Protein AF-A0A1L7WT07-F1 (afdb_monomer)

Nearest PDB structures (foldseek):
  4lij-assembly1_C  TM=7.548E-01  e=7.789E-03  Homo sapiens
  2opv-assembly1_A  TM=7.547E-01  e=1.908E-02  Homo sapiens
  2jzx-assembly1_A  TM=4.950E-01  e=4.672E-02  Homo sapiens
  1j4w-assembly1_A  TM=7.661E-01  e=6.864E-01  Homo sapiens
  2n8l-assembly1_A  TM=7.095E-01  e=3.442E+00  Gallus gallus

Solvent-accessible surface area (backbone atoms only — not comparable to full-atom values): 19035 Å² total; per-residue (Å²): 131,84,80,76,75,80,80,90,72,82,77,57,75,89,73,48,58,66,70,59,52,54,51,53,50,54,55,61,67,60,58,65,47,67,35,24,43,38,62,41,78,94,67,74,30,42,36,60,29,74,70,49,43,61,65,60,69,47,68,73,72,44,72,66,46,27,57,57,43,58,75,63,37,42,82,43,69,67,58,41,77,72,48,54,73,77,41,81,87,54,82,75,77,53,29,69,43,33,69,88,42,37,28,42,27,36,28,74,80,32,50,50,64,49,54,40,54,54,36,65,70,61,57,79,45,28,31,40,32,39,40,45,62,96,39,60,40,60,58,47,50,36,35,47,48,14,29,73,56,87,84,52,63,73,83,68,51,32,90,17,44,49,73,45,48,36,38,35,42,33,38,71,48,74,82,44,89,67,72,84,55,69,79,60,93,57,55,39,78,34,75,43,48,54,61,32,41,34,67,67,45,34,52,37,45,52,44,36,53,53,43,51,51,42,73,67,44,91,73,35,79,95,49,70,70,48,67,67,38,79,92,74,51,69,50,50,78,41,60,19,15,70,31,75,52,68,64,85,88,49,69,45,38,77,47,60,38,56,38,55,38,71,61,44,57,60,49,57,69,74,34,49,68,57,51,53,51,46,27,69,74,58,66,26,49,76,43,66,56,85,79,87,54,93,68,46,61,34,39,51,41,27,34,44,18,43,61,73,49,54,54,66,71,48,66,67,90,77,57,70,79,57,62,62,62,70,54,64,76,74,113

Radius of gyration: 23.2 Å; Cα contacts (8 Å, |Δi|>4): 538; chains: 1; bounding box: 59×61×55 Å

Mean predicted aligned error: 7.91 Å

Structure (mmCIF, N/CA/C/O backbone):
data_AF-A0A1L7WT07-F1
#
_entry.id   AF-A0A1L7WT07-F1
#
loop_
_atom_site.group_PDB
_atom_site.id
_atom_site.type_symbol
_atom_site.label_atom_id
_atom_site.label_alt_id
_atom_site.label_comp_id
_atom_site.label_asym_id
_atom_site.label_entity_id
_atom_site.label_seq_id
_atom_site.pdbx_PDB_ins_code
_atom_site.Cartn_x
_atom_site.Cartn_y
_atom_site.Cartn_z
_atom_site.occupancy
_atom_site.B_iso_or_equiv
_atom_site.auth_seq_id
_atom_site.auth_comp_id
_atom_site.auth_asym_id
_atom_site.auth_atom_id
_atom_site.pdbx_PDB_model_num
ATOM 1 N N . MET A 1 1 ? -27.453 -27.627 14.637 1.00 44.03 1 MET A N 1
ATOM 2 C CA . MET A 1 1 ? -26.055 -27.479 14.178 1.00 44.03 1 MET A CA 1
ATOM 3 C C . MET A 1 1 ? -25.348 -28.769 14.543 1.00 44.03 1 MET A C 1
ATOM 5 O O . MET A 1 1 ? -25.416 -29.133 15.706 1.00 44.03 1 MET A O 1
ATOM 9 N N . ALA A 1 2 ? -24.806 -29.513 13.577 1.00 50.16 2 ALA A N 1
ATOM 10 C CA . ALA A 1 2 ? -24.091 -30.750 13.885 1.00 50.16 2 ALA A CA 1
ATOM 11 C C . ALA A 1 2 ? -22.774 -30.393 14.588 1.00 50.16 2 ALA A C 1
ATOM 13 O O . ALA A 1 2 ? -21.981 -29.633 14.034 1.00 50.16 2 ALA A O 1
ATOM 14 N N . GLU A 1 3 ? -22.568 -30.896 15.804 1.00 57.09 3 GLU A N 1
ATOM 15 C CA . GLU A 1 3 ? -21.283 -30.796 16.497 1.00 57.09 3 GLU A CA 1
ATOM 16 C C . GLU A 1 3 ? -20.208 -31.467 15.638 1.00 57.09 3 GLU A C 1
ATOM 18 O O . GLU A 1 3 ? -20.272 -32.667 15.355 1.00 57.09 3 GLU A O 1
ATOM 23 N N . SER A 1 4 ? -19.224 -30.692 15.174 1.00 73.69 4 SER A N 1
ATOM 24 C CA . SER A 1 4 ? -18.090 -31.260 14.455 1.00 73.69 4 SER A CA 1
ATOM 25 C C . SER A 1 4 ? -17.258 -32.072 15.441 1.00 73.69 4 SER A C 1
ATOM 27 O O . SER A 1 4 ? -16.678 -31.504 16.370 1.00 73.69 4 SER A O 1
ATOM 29 N N . LYS A 1 5 ? -17.181 -33.391 15.245 1.00 81.69 5 LYS A N 1
ATOM 30 C CA . LYS A 1 5 ? -16.252 -34.226 16.012 1.00 81.69 5 LYS A CA 1
ATOM 31 C C . LYS A 1 5 ? -14.826 -33.683 15.835 1.00 81.69 5 LYS A C 1
ATOM 33 O O . LYS A 1 5 ? -14.447 -33.376 14.701 1.00 81.69 5 LYS A O 1
ATOM 38 N N . PRO A 1 6 ? -14.042 -33.558 16.918 1.00 79.25 6 PRO A N 1
ATOM 39 C CA . PRO A 1 6 ? -12.665 -33.100 16.822 1.00 79.25 6 PRO A CA 1
ATOM 40 C C . PRO A 1 6 ? -11.861 -34.037 15.911 1.00 79.25 6 PRO A C 1
ATOM 42 O O . PRO A 1 6 ? -11.978 -35.260 15.996 1.00 79.25 6 PRO A O 1
ATOM 45 N N . LEU A 1 7 ? -11.067 -33.450 15.013 1.00 78.25 7 LEU A N 1
ATOM 46 C CA . LEU A 1 7 ? -10.169 -34.180 14.118 1.00 78.25 7 LEU A CA 1
ATOM 47 C C . LEU A 1 7 ? -9.160 -34.981 14.951 1.00 78.25 7 LEU A C 1
ATOM 49 O O . LEU A 1 7 ? -8.394 -34.405 15.717 1.00 78.25 7 LEU A O 1
ATOM 53 N N . THR A 1 8 ? -9.139 -36.303 14.786 1.00 81.12 8 THR A N 1
ATOM 54 C CA . THR A 1 8 ? -8.228 -37.192 15.528 1.00 81.12 8 THR A CA 1
ATOM 55 C C . THR A 1 8 ? -6.855 -37.337 14.871 1.00 81.12 8 THR A C 1
ATOM 57 O O . THR A 1 8 ? -5.921 -37.801 15.518 1.00 81.12 8 THR A O 1
ATOM 60 N N . TYR A 1 9 ? -6.709 -36.940 13.600 1.00 71.81 9 TYR A N 1
ATOM 61 C CA . TYR A 1 9 ? -5.455 -37.032 12.850 1.00 71.81 9 TYR A CA 1
ATOM 62 C C . TYR A 1 9 ? -5.262 -35.804 11.954 1.00 71.81 9 TYR A C 1
ATOM 64 O O . TYR A 1 9 ? -6.183 -35.382 11.254 1.00 71.81 9 TYR A O 1
ATOM 72 N N . PHE A 1 10 ? -4.048 -35.251 11.944 1.00 70.94 10 PHE A N 1
ATOM 73 C CA . PHE A 1 10 ? -3.624 -34.232 10.987 1.00 70.94 10 PHE A CA 1
ATOM 74 C C . PHE A 1 10 ? -2.839 -34.918 9.868 1.00 70.94 10 PHE A C 1
ATOM 76 O O . PHE A 1 10 ? -1.813 -35.550 10.129 1.00 70.94 10 PHE A O 1
ATOM 83 N N . HIS A 1 11 ? -3.308 -34.828 8.623 1.00 69.62 11 HIS A N 1
ATOM 84 C CA . HIS A 1 11 ? -2.522 -35.312 7.491 1.00 69.62 11 HIS A CA 1
ATOM 85 C C . HIS A 1 11 ? -1.356 -34.344 7.254 1.00 69.62 11 HIS A C 1
ATOM 87 O O . HIS A 1 11 ? -1.605 -33.162 7.007 1.00 69.62 11 HIS A O 1
ATOM 93 N N . PRO A 1 12 ? -0.091 -34.807 7.296 1.00 81.25 12 PRO A N 1
ATOM 94 C CA . PRO A 1 12 ? 1.039 -33.984 6.889 1.00 81.25 12 PRO A CA 1
ATOM 95 C C . PRO A 1 12 ? 0.786 -33.418 5.494 1.00 81.25 12 PRO A C 1
ATOM 97 O O . PRO A 1 12 ? 0.304 -34.148 4.627 1.00 81.25 12 PRO A O 1
ATOM 100 N N . PHE A 1 13 ? 1.145 -32.154 5.265 1.00 84.56 13 PHE A N 1
ATOM 101 C CA . PHE A 1 13 ? 0.899 -31.466 3.995 1.00 84.56 13 PHE A CA 1
ATOM 102 C C . PHE A 1 13 ? 1.263 -32.308 2.746 1.00 84.56 13 PHE A C 1
ATOM 104 O O . PHE A 1 13 ? 0.442 -32.363 1.835 1.00 84.56 13 PHE A O 1
ATOM 111 N N . PRO A 1 14 ? 2.393 -33.053 2.692 1.00 86.69 14 PRO A N 1
ATOM 112 C CA . PRO A 1 14 ? 2.731 -33.893 1.534 1.00 86.69 14 PRO A CA 1
ATOM 113 C C . PRO A 1 14 ? 1.766 -35.054 1.248 1.00 86.69 14 PRO A C 1
ATOM 115 O O . PRO A 1 14 ? 1.784 -35.596 0.150 1.00 86.69 14 PRO A O 1
ATOM 118 N N . ARG A 1 15 ? 0.944 -35.464 2.223 1.00 89.25 15 ARG A N 1
ATOM 119 C CA . ARG A 1 15 ? -0.055 -36.536 2.069 1.00 89.25 15 ARG A CA 1
ATOM 120 C C . ARG A 1 15 ? -1.412 -36.025 1.586 1.00 89.25 15 ARG A C 1
ATOM 122 O O . ARG A 1 15 ? -2.317 -36.831 1.387 1.00 89.25 15 ARG A O 1
ATOM 129 N N . LEU A 1 16 ? -1.577 -34.711 1.425 1.00 91.56 16 LEU A N 1
ATOM 130 C CA . LEU A 1 16 ? -2.782 -34.154 0.823 1.00 91.56 16 LEU A CA 1
ATOM 131 C C . LEU A 1 16 ? -2.837 -34.508 -0.675 1.00 91.56 16 LEU A C 1
ATOM 133 O O . LEU A 1 16 ? -1.791 -34.497 -1.339 1.00 91.56 16 LEU A O 1
ATOM 137 N N . PRO A 1 17 ? -4.040 -34.762 -1.228 1.00 94.38 17 PRO A N 1
ATOM 138 C CA . PRO A 1 17 ? -4.242 -34.857 -2.669 1.00 94.38 17 PRO A CA 1
ATOM 139 C C . PRO A 1 17 ? -3.596 -33.680 -3.403 1.00 94.38 17 PRO A C 1
ATOM 141 O O . PRO A 1 17 ? -3.633 -32.541 -2.922 1.00 94.38 17 PRO A O 1
ATOM 144 N N . ILE A 1 18 ? -2.992 -33.962 -4.557 1.00 94.56 18 ILE A N 1
ATOM 145 C CA . ILE A 1 18 ? -2.257 -32.975 -5.356 1.00 94.56 18 ILE A CA 1
ATOM 146 C C . ILE A 1 18 ? -3.115 -31.739 -5.649 1.00 94.56 18 ILE A C 1
ATOM 148 O O . ILE A 1 18 ? -2.651 -30.611 -5.518 1.00 94.56 18 ILE A O 1
ATOM 152 N N . GLU A 1 19 ? -4.403 -31.930 -5.919 1.00 96.25 19 GLU A N 1
ATOM 153 C CA . GLU A 1 19 ? -5.354 -30.868 -6.225 1.00 96.25 19 GLU A CA 1
ATOM 154 C C . GLU A 1 19 ? -5.518 -29.888 -5.058 1.00 96.25 19 GLU A C 1
ATOM 156 O O . GLU A 1 19 ? -5.667 -28.684 -5.272 1.00 96.25 19 GLU A O 1
ATOM 161 N N . LEU A 1 20 ? -5.488 -30.381 -3.814 1.00 95.19 20 LEU A N 1
ATOM 162 C CA . LEU A 1 20 ? -5.558 -29.525 -2.629 1.00 95.19 20 LEU A CA 1
ATOM 163 C C . LEU A 1 20 ? -4.253 -28.757 -2.430 1.00 95.19 20 LEU A C 1
ATOM 165 O O . LEU A 1 20 ? -4.299 -27.567 -2.126 1.00 95.19 20 LEU A O 1
ATOM 169 N N . ARG A 1 21 ? -3.103 -29.400 -2.655 1.00 95.50 21 ARG A N 1
ATOM 170 C CA . ARG A 1 21 ? -1.787 -28.753 -2.532 1.00 95.50 21 ARG A CA 1
ATOM 171 C C . ARG A 1 21 ? -1.638 -27.619 -3.544 1.00 95.50 21 ARG A C 1
ATOM 173 O O . ARG A 1 21 ? -1.341 -26.498 -3.140 1.00 95.50 21 ARG A O 1
ATOM 180 N N . LEU A 1 22 ? -1.988 -27.864 -4.809 1.00 96.19 22 LEU A N 1
ATOM 181 C CA . LEU A 1 22 ? -2.011 -26.843 -5.862 1.00 96.19 22 LEU A CA 1
ATOM 182 C C . LEU A 1 22 ? -2.957 -25.682 -5.524 1.00 96.19 22 LEU A C 1
ATOM 184 O O . LEU A 1 22 ? -2.592 -24.518 -5.677 1.00 96.19 22 LEU A O 1
ATOM 188 N N . LYS A 1 23 ? -4.157 -25.966 -4.998 1.00 96.31 23 LYS A N 1
ATOM 189 C CA . LYS A 1 23 ? -5.080 -24.913 -4.535 1.00 96.31 23 LYS A CA 1
ATOM 190 C C . LYS A 1 23 ? -4.478 -24.070 -3.412 1.00 96.31 23 LYS A C 1
ATOM 192 O O . LYS A 1 23 ? -4.598 -22.849 -3.452 1.00 96.31 23 LYS A O 1
ATOM 197 N N . MET A 1 24 ? -3.830 -24.697 -2.431 1.00 94.94 24 MET A N 1
ATOM 198 C CA . MET A 1 24 ? -3.172 -23.986 -1.330 1.00 94.94 24 MET A CA 1
ATOM 199 C C . MET A 1 24 ? -2.026 -23.107 -1.839 1.00 94.94 24 MET A C 1
ATOM 201 O O . MET A 1 24 ? -1.927 -21.953 -1.428 1.00 94.94 24 MET A O 1
ATOM 205 N N . TYR A 1 25 ? -1.212 -23.605 -2.776 1.00 96.31 25 TYR A N 1
ATOM 206 C CA . TYR A 1 25 ? -0.159 -22.807 -3.404 1.00 96.31 25 TYR A CA 1
ATOM 207 C C . TYR A 1 25 ? -0.730 -21.615 -4.160 1.00 96.31 25 TYR A C 1
ATOM 209 O O . TYR A 1 25 ? -0.293 -20.494 -3.923 1.00 96.31 25 TYR A O 1
ATOM 217 N N . HIS A 1 26 ? -1.746 -21.820 -5.001 1.00 96.06 26 HIS A N 1
ATOM 218 C CA . HIS A 1 26 ? -2.386 -20.725 -5.723 1.00 96.06 26 HIS A CA 1
ATOM 219 C C . HIS A 1 26 ? -2.969 -19.672 -4.784 1.00 96.06 26 HIS A C 1
ATOM 221 O O . HIS A 1 26 ? -2.771 -18.490 -5.037 1.00 96.06 26 HIS A O 1
ATOM 227 N N . ILE A 1 27 ? -3.630 -20.068 -3.690 1.00 94.88 27 ILE A N 1
ATOM 228 C CA . ILE A 1 27 ? -4.130 -19.118 -2.684 1.00 94.88 27 ILE A CA 1
ATOM 229 C C . ILE A 1 27 ? -2.969 -18.314 -2.086 1.00 94.88 27 ILE A C 1
ATOM 231 O O . ILE A 1 27 ? -3.053 -17.090 -2.036 1.00 94.88 27 ILE A O 1
ATOM 235 N N . ALA A 1 28 ? -1.873 -18.971 -1.701 1.00 93.94 28 ALA A N 1
ATOM 236 C CA . ALA A 1 28 ? -0.699 -18.296 -1.149 1.00 93.94 28 ALA A CA 1
ATOM 237 C C . ALA A 1 28 ? -0.031 -17.337 -2.156 1.00 93.94 28 ALA A C 1
ATOM 239 O O . ALA A 1 28 ? 0.441 -16.274 -1.771 1.00 93.94 28 ALA A O 1
ATOM 240 N N . MET A 1 29 ? -0.033 -17.655 -3.457 1.00 95.81 29 MET A N 1
ATOM 241 C CA . MET A 1 29 ? 0.479 -16.753 -4.504 1.00 95.81 29 MET A CA 1
ATOM 242 C C . MET A 1 29 ? -0.384 -15.508 -4.718 1.00 95.81 29 MET A C 1
ATOM 244 O O . MET A 1 29 ? 0.083 -14.554 -5.340 1.00 95.81 29 MET A O 1
ATOM 248 N N . GLN A 1 30 ? -1.642 -15.522 -4.263 1.00 95.06 30 GLN A N 1
ATOM 249 C CA . GLN A 1 30 ? -2.531 -14.365 -4.352 1.00 95.06 30 GLN A CA 1
ATOM 250 C C . GLN A 1 30 ? -2.367 -13.394 -3.176 1.00 95.06 30 GLN A C 1
ATOM 252 O O . GLN A 1 30 ? -3.020 -12.350 -3.166 1.00 95.06 30 GLN A O 1
ATOM 257 N N . GLU A 1 31 ? -1.530 -13.712 -2.186 1.00 92.06 31 GLU A N 1
ATOM 258 C CA . GLU A 1 31 ? -1.301 -12.841 -1.037 1.00 92.06 31 GLU A CA 1
ATOM 259 C C . GLU A 1 31 ? -0.482 -11.604 -1.455 1.00 92.06 31 GLU A C 1
ATOM 261 O O . GLU A 1 31 ? 0.677 -11.737 -1.865 1.00 92.06 31 GLU A O 1
ATOM 266 N N . PRO A 1 32 ? -1.049 -10.383 -1.378 1.00 93.25 32 PRO A N 1
ATOM 267 C CA . PRO A 1 32 ? -0.321 -9.178 -1.740 1.00 93.25 32 PRO A CA 1
ATOM 268 C C . PRO A 1 32 ? 0.803 -8.913 -0.745 1.00 93.25 32 PRO A C 1
ATOM 270 O O . PRO A 1 32 ? 0.599 -8.946 0.467 1.00 93.25 32 PRO A O 1
ATOM 273 N N . ARG A 1 33 ? 1.972 -8.543 -1.260 1.00 93.50 33 ARG A N 1
ATOM 274 C CA . ARG A 1 33 ? 3.126 -8.140 -0.453 1.00 93.50 33 ARG A CA 1
ATOM 275 C C . ARG A 1 33 ? 3.617 -6.758 -0.847 1.00 93.50 33 ARG A C 1
ATOM 277 O O . ARG A 1 33 ? 3.581 -6.369 -2.016 1.00 93.50 33 ARG A O 1
ATOM 284 N N . LEU A 1 34 ? 4.072 -6.019 0.158 1.00 94.94 34 LEU A N 1
ATOM 285 C CA . LEU A 1 34 ? 4.647 -4.691 -0.003 1.00 94.94 34 LEU A CA 1
ATOM 286 C C . LEU A 1 34 ? 6.149 -4.820 -0.249 1.00 94.94 34 LEU A C 1
ATOM 288 O O . LEU A 1 34 ? 6.866 -5.421 0.549 1.00 94.94 34 LEU A O 1
ATOM 292 N N . ILE A 1 35 ? 6.620 -4.246 -1.350 1.00 95.56 35 ILE A N 1
ATOM 293 C CA . ILE A 1 35 ? 8.030 -4.236 -1.736 1.00 95.56 35 ILE A CA 1
ATOM 294 C C . ILE A 1 35 ? 8.535 -2.812 -1.559 1.00 95.56 35 ILE A C 1
ATOM 296 O O . ILE A 1 35 ? 8.286 -1.945 -2.396 1.00 95.56 35 ILE A O 1
ATOM 300 N N . GLY A 1 36 ? 9.208 -2.562 -0.439 1.00 95.00 36 GLY A N 1
ATOM 301 C CA . GLY A 1 36 ? 9.725 -1.241 -0.107 1.00 95.00 36 GLY A CA 1
ATOM 302 C C . GLY A 1 36 ? 10.845 -0.818 -1.052 1.00 95.00 36 GLY A C 1
ATOM 303 O O . GLY A 1 36 ? 11.781 -1.582 -1.289 1.00 95.00 36 GLY A O 1
ATOM 304 N N . ILE A 1 37 ? 10.774 0.415 -1.541 1.00 95.06 37 ILE A N 1
ATOM 305 C CA . ILE A 1 37 ? 11.881 1.113 -2.194 1.00 95.06 37 ILE A CA 1
ATOM 306 C C . ILE A 1 37 ? 12.466 2.106 -1.193 1.00 95.06 37 ILE A C 1
ATOM 308 O O . ILE A 1 37 ? 11.730 2.769 -0.465 1.00 95.06 37 ILE A O 1
ATOM 312 N N . GLU A 1 38 ? 13.789 2.222 -1.14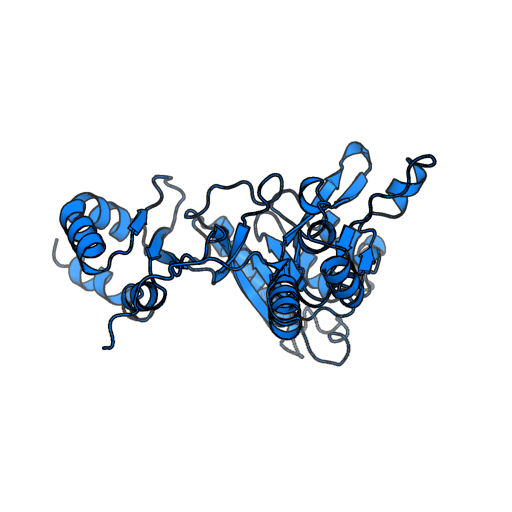9 1.00 92.56 38 GLU A N 1
ATOM 313 C CA . GLU A 1 38 ? 14.471 3.260 -0.380 1.00 92.56 38 GLU A CA 1
ATOM 314 C C . GLU A 1 38 ? 15.545 3.959 -1.209 1.00 92.56 38 GLU A C 1
ATOM 316 O O . GLU A 1 38 ? 16.137 3.370 -2.115 1.00 92.56 38 GLU A O 1
ATOM 321 N N . TRP A 1 39 ? 15.799 5.227 -0.884 1.00 92.50 39 TRP A N 1
ATOM 322 C CA . TRP A 1 39 ? 16.885 6.004 -1.471 1.00 92.50 39 TRP A CA 1
ATOM 323 C C . TRP A 1 39 ? 18.173 5.842 -0.665 1.00 92.50 39 TRP A C 1
ATOM 325 O O . TRP A 1 39 ? 18.208 6.114 0.538 1.00 92.50 39 TRP A O 1
ATOM 335 N N . ILE A 1 40 ? 19.256 5.470 -1.338 1.00 90.31 40 ILE A N 1
ATOM 336 C CA . ILE A 1 40 ? 20.592 5.356 -0.763 1.00 90.31 40 ILE A CA 1
ATOM 337 C C . ILE A 1 40 ? 21.369 6.627 -1.102 1.00 90.31 40 ILE A C 1
ATOM 339 O O . ILE A 1 40 ? 21.869 6.805 -2.211 1.00 90.31 40 ILE A O 1
ATOM 343 N N . ARG A 1 41 ? 21.498 7.528 -0.119 1.00 88.94 41 ARG A N 1
ATOM 344 C CA . ARG A 1 41 ? 22.139 8.845 -0.305 1.00 88.94 41 ARG A CA 1
ATOM 345 C C . ARG A 1 41 ? 23.575 8.751 -0.828 1.00 88.94 41 ARG A C 1
ATOM 347 O O . ARG A 1 41 ? 23.928 9.491 -1.736 1.00 88.94 41 ARG A O 1
ATOM 354 N N . ASN A 1 42 ? 24.371 7.820 -0.302 1.00 87.25 42 ASN A N 1
ATOM 355 C CA . ASN A 1 42 ? 25.787 7.664 -0.669 1.00 87.25 42 ASN A CA 1
ATOM 356 C C . ASN A 1 42 ? 25.978 7.213 -2.128 1.00 87.25 42 ASN A C 1
ATOM 358 O O . ASN A 1 42 ? 26.987 7.512 -2.771 1.00 87.25 42 ASN A O 1
ATOM 362 N N . GLU A 1 43 ? 24.999 6.481 -2.653 1.00 86.25 43 GLU A N 1
ATOM 363 C CA . GLU A 1 43 ? 25.001 5.962 -4.019 1.00 86.25 43 GLU A CA 1
ATOM 364 C C . GLU A 1 43 ? 24.213 6.852 -4.980 1.00 86.25 43 GLU A C 1
ATOM 366 O O . GLU A 1 43 ? 24.350 6.707 -6.192 1.00 86.25 43 GLU A O 1
ATOM 371 N N . ASN A 1 44 ? 23.439 7.802 -4.442 1.00 88.31 44 ASN A N 1
ATOM 372 C CA . ASN A 1 44 ? 22.510 8.633 -5.196 1.00 88.31 44 ASN A CA 1
ATOM 373 C C . ASN A 1 44 ? 21.582 7.770 -6.079 1.00 88.31 44 ASN A C 1
ATOM 375 O O . ASN A 1 44 ? 21.370 8.052 -7.260 1.00 88.31 44 ASN A O 1
ATOM 379 N N . SER A 1 45 ? 21.084 6.676 -5.499 1.00 91.88 45 SER A N 1
ATOM 380 C CA . SER A 1 45 ? 20.320 5.619 -6.163 1.00 91.88 45 SER A 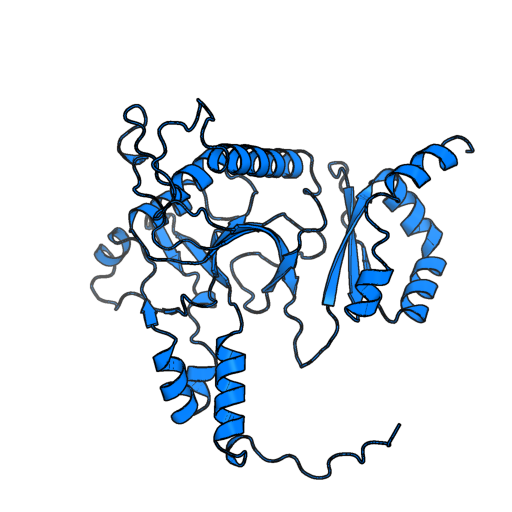CA 1
ATOM 381 C C . SER A 1 45 ? 19.138 5.167 -5.301 1.00 91.88 45 SER A C 1
ATOM 383 O O . SER A 1 45 ? 19.075 5.460 -4.108 1.00 91.88 45 SER A O 1
ATOM 385 N N . TYR A 1 46 ? 18.200 4.422 -5.891 1.00 93.38 46 TYR A N 1
ATOM 386 C CA . TYR A 1 46 ? 17.152 3.718 -5.149 1.00 93.38 46 TYR A CA 1
ATOM 387 C C . TYR A 1 46 ? 17.312 2.206 -5.289 1.00 93.38 46 TYR A C 1
ATOM 389 O O . TYR A 1 46 ? 17.757 1.713 -6.332 1.00 93.38 46 TYR A O 1
ATOM 397 N N . HIS A 1 47 ? 16.989 1.484 -4.221 1.00 92.88 47 HIS A N 1
ATOM 398 C CA . HIS A 1 47 ? 17.120 0.034 -4.115 1.00 92.88 47 HIS A CA 1
ATOM 399 C C . HIS A 1 47 ? 15.878 -0.542 -3.422 1.00 92.88 47 HIS A C 1
ATOM 401 O O . HIS A 1 47 ? 15.205 0.149 -2.655 1.00 92.88 47 HIS A O 1
ATOM 407 N N . VAL A 1 48 ? 15.605 -1.831 -3.636 1.00 93.94 48 VAL A N 1
ATOM 408 C CA . VAL A 1 48 ? 14.644 -2.570 -2.803 1.00 93.94 48 VAL A CA 1
ATOM 409 C C . VAL A 1 48 ? 15.182 -2.675 -1.380 1.00 93.94 48 VAL A C 1
ATOM 411 O O . VAL A 1 48 ? 16.336 -3.071 -1.199 1.00 93.94 48 VAL A O 1
ATOM 414 N N . VAL A 1 49 ? 14.361 -2.394 -0.373 1.00 91.94 49 VAL A N 1
ATOM 415 C CA . VAL A 1 49 ? 14.732 -2.556 1.040 1.00 91.94 49 VAL A CA 1
ATOM 416 C C . VAL A 1 49 ? 15.128 -4.018 1.307 1.00 91.94 49 VAL A C 1
ATOM 418 O O . VAL A 1 49 ? 14.409 -4.918 0.866 1.00 91.94 49 VAL A O 1
ATOM 421 N N . PRO A 1 50 ? 16.226 -4.308 2.037 1.00 91.12 50 PRO A N 1
ATOM 422 C CA . PRO A 1 50 ? 16.698 -5.678 2.265 1.00 91.12 50 PRO A CA 1
ATOM 423 C C . PRO A 1 50 ? 15.629 -6.665 2.756 1.00 91.12 50 PRO A C 1
ATOM 425 O O . PRO A 1 50 ? 15.557 -7.781 2.249 1.00 91.12 50 PRO A O 1
ATOM 428 N N . SER A 1 51 ? 14.744 -6.248 3.667 1.00 90.00 51 SER A N 1
ATOM 429 C CA . SER A 1 51 ? 13.651 -7.086 4.188 1.00 90.00 51 SER A CA 1
ATOM 430 C C . SER A 1 51 ? 12.649 -7.522 3.108 1.00 90.00 51 SER A C 1
ATOM 432 O O . SER A 1 51 ? 12.123 -8.635 3.166 1.00 90.00 51 SER A O 1
ATOM 434 N N . SER A 1 52 ? 12.448 -6.698 2.074 1.00 92.31 52 SER A N 1
ATOM 435 C CA . SER A 1 52 ? 11.583 -6.995 0.921 1.00 92.31 52 SER A CA 1
ATOM 436 C C . SER A 1 52 ? 12.230 -7.928 -0.112 1.00 92.31 52 SER A C 1
ATOM 438 O O . SER A 1 52 ? 11.552 -8.376 -1.033 1.00 92.31 52 SER A O 1
ATOM 440 N N . ARG A 1 53 ? 13.527 -8.248 0.019 1.00 92.00 53 ARG A N 1
ATOM 441 C CA . ARG A 1 53 ? 14.241 -9.143 -0.913 1.00 92.00 53 ARG A CA 1
ATOM 442 C C . ARG A 1 53 ? 14.061 -10.624 -0.592 1.00 92.00 53 ARG A C 1
ATOM 444 O O . ARG A 1 53 ? 14.455 -11.477 -1.383 1.00 92.00 53 ARG A O 1
ATOM 451 N N . THR A 1 54 ? 13.455 -10.934 0.552 1.00 91.81 54 THR A N 1
ATOM 452 C CA . THR A 1 54 ? 13.202 -12.310 0.979 1.00 91.81 54 THR A CA 1
ATOM 453 C C . THR A 1 54 ? 12.269 -13.008 -0.021 1.00 91.81 54 THR A C 1
ATOM 455 O O . THR A 1 54 ? 11.145 -12.523 -0.247 1.00 91.81 54 THR A O 1
ATOM 458 N N . PRO A 1 55 ? 12.693 -14.137 -0.624 1.00 93.81 55 PRO A N 1
ATOM 459 C CA . PRO A 1 55 ? 11.838 -14.910 -1.516 1.00 93.81 55 PRO A CA 1
ATOM 460 C C . PRO A 1 55 ? 10.510 -15.291 -0.840 1.00 93.81 55 PRO A C 1
ATOM 462 O O . PRO A 1 55 ? 10.486 -15.515 0.373 1.00 93.81 55 PRO A O 1
ATOM 465 N N . PRO A 1 56 ? 9.396 -15.370 -1.591 1.00 94.38 56 PRO A N 1
ATOM 466 C CA . PRO A 1 56 ? 8.147 -15.913 -1.067 1.00 94.38 56 PRO A CA 1
ATOM 467 C C . PRO A 1 56 ? 8.355 -17.297 -0.441 1.00 94.38 56 PRO A C 1
ATOM 469 O O . PRO A 1 56 ? 9.112 -18.112 -0.975 1.00 94.38 56 PRO A O 1
ATOM 472 N N . ALA A 1 57 ? 7.632 -17.597 0.643 1.00 92.62 57 ALA A N 1
ATOM 473 C CA . ALA A 1 57 ? 7.744 -18.873 1.360 1.00 92.62 57 ALA A CA 1
ATOM 474 C C . ALA A 1 57 ? 7.569 -20.098 0.440 1.00 92.62 57 ALA A C 1
ATOM 476 O O . ALA A 1 57 ? 8.227 -21.118 0.636 1.00 92.62 57 ALA A O 1
ATOM 477 N N . LEU A 1 58 ? 6.762 -19.967 -0.621 1.00 95.19 58 LEU A N 1
ATOM 478 C CA . LEU A 1 58 ? 6.532 -21.000 -1.637 1.00 95.19 58 LEU A CA 1
ATOM 479 C C . LEU A 1 58 ? 7.816 -21.518 -2.309 1.00 95.19 58 LEU A C 1
ATOM 481 O O . LEU A 1 58 ? 7.866 -22.687 -2.687 1.00 95.19 58 LEU A O 1
ATOM 485 N N . PHE A 1 59 ? 8.874 -20.708 -2.415 1.00 96.31 59 PHE A N 1
ATOM 486 C CA . PHE A 1 59 ? 10.162 -21.152 -2.966 1.00 96.31 59 PHE A CA 1
ATOM 487 C C . PHE A 1 59 ? 10.938 -22.091 -2.029 1.00 96.31 59 PHE A C 1
ATOM 489 O O . PHE A 1 59 ? 11.868 -22.777 -2.473 1.00 96.31 59 PHE A O 1
ATOM 496 N N . HIS A 1 60 ? 10.555 -22.135 -0.751 1.00 94.81 60 HIS A N 1
ATOM 497 C CA . HIS A 1 60 ? 11.226 -22.880 0.311 1.00 94.81 60 HIS A CA 1
ATOM 498 C C . HIS A 1 60 ? 10.436 -24.101 0.808 1.00 94.81 60 HIS A C 1
ATOM 500 O O . HIS A 1 60 ? 11.005 -24.906 1.536 1.00 94.81 60 HIS A O 1
ATOM 506 N N . LEU A 1 61 ? 9.170 -24.277 0.404 1.00 91.56 61 LEU A N 1
ATOM 507 C CA . LEU A 1 61 ? 8.332 -25.387 0.881 1.00 91.56 61 LEU A CA 1
ATOM 508 C C . LEU A 1 61 ? 8.770 -26.756 0.335 1.00 91.56 61 LEU A C 1
ATOM 510 O O . LEU A 1 61 ? 9.089 -27.658 1.103 1.00 91.56 61 LEU A O 1
ATOM 514 N N . CYS A 1 62 ? 8.753 -26.937 -0.988 1.00 93.50 62 CYS A N 1
ATOM 515 C CA . CYS A 1 62 ? 9.149 -28.179 -1.662 1.00 93.50 62 CYS A CA 1
ATOM 516 C C . CYS A 1 62 ? 9.400 -27.932 -3.163 1.00 93.50 62 CYS A C 1
ATOM 518 O O . CYS A 1 62 ? 9.209 -26.819 -3.657 1.00 93.50 62 CYS A O 1
ATOM 520 N N . GLN A 1 63 ? 9.825 -28.967 -3.898 1.00 95.06 63 GLN A N 1
ATOM 521 C CA . GLN A 1 63 ? 10.084 -28.875 -5.341 1.00 95.06 63 GLN A CA 1
ATOM 522 C C . GLN A 1 63 ? 8.832 -28.499 -6.145 1.00 95.06 63 GLN A C 1
ATOM 524 O O . GLN A 1 63 ? 8.915 -27.643 -7.019 1.00 95.06 63 GLN A O 1
ATOM 529 N N . GLU A 1 64 ? 7.683 -29.098 -5.829 1.00 96.00 64 GLU A N 1
ATOM 530 C CA . GLU A 1 64 ? 6.412 -28.822 -6.510 1.00 96.00 64 GLU A CA 1
ATOM 531 C C . GLU A 1 64 ? 5.966 -27.372 -6.296 1.00 96.00 64 GLU A C 1
ATOM 533 O O . GLU A 1 64 ? 5.774 -26.640 -7.258 1.00 96.00 64 GLU A O 1
ATOM 538 N N . SER A 1 65 ? 5.924 -26.914 -5.041 1.00 96.62 65 SER A N 1
ATOM 539 C CA . SER A 1 65 ? 5.614 -25.520 -4.696 1.00 96.62 65 SER A CA 1
ATOM 540 C C . SER A 1 65 ? 6.521 -24.523 -5.419 1.00 96.62 65 SER A C 1
ATOM 542 O O . SER A 1 65 ? 6.068 -23.471 -5.862 1.00 96.62 65 SER A O 1
ATOM 544 N N . ARG A 1 66 ? 7.814 -24.848 -5.553 1.00 97.12 66 ARG A N 1
ATOM 545 C CA . ARG A 1 66 ? 8.770 -24.016 -6.288 1.00 97.12 66 ARG A CA 1
ATOM 546 C C . ARG A 1 66 ? 8.451 -23.974 -7.780 1.00 97.12 66 ARG A C 1
ATOM 548 O O . ARG A 1 66 ? 8.494 -22.891 -8.351 1.00 97.12 66 ARG A O 1
ATOM 555 N N . ALA A 1 67 ? 8.151 -25.122 -8.390 1.00 97.50 67 ALA A N 1
ATOM 556 C CA . ALA A 1 67 ? 7.786 -25.202 -9.801 1.00 97.50 67 ALA A CA 1
ATOM 557 C C . ALA A 1 67 ? 6.532 -24.365 -10.087 1.00 97.50 67 ALA A C 1
ATOM 559 O O . ALA A 1 67 ? 6.557 -23.528 -10.985 1.00 97.50 67 ALA A O 1
ATOM 560 N N . GLU A 1 68 ? 5.501 -24.504 -9.250 1.00 97.75 68 GLU A N 1
ATOM 561 C CA . GLU A 1 68 ? 4.276 -23.709 -9.337 1.00 97.75 68 GLU A CA 1
ATOM 562 C C . GLU A 1 68 ? 4.565 -22.213 -9.145 1.00 97.75 68 GLU A C 1
ATOM 564 O O . GLU A 1 68 ? 4.149 -21.388 -9.958 1.00 97.75 68 GLU A O 1
ATOM 569 N N . ALA A 1 69 ? 5.336 -21.830 -8.120 1.00 97.88 69 ALA A N 1
ATOM 570 C CA . ALA A 1 69 ? 5.671 -20.426 -7.865 1.00 97.88 69 ALA A CA 1
ATOM 571 C C . ALA A 1 69 ? 6.450 -19.787 -9.022 1.00 97.88 69 ALA A C 1
ATOM 573 O O . ALA A 1 69 ? 6.225 -18.621 -9.339 1.00 97.88 69 ALA A O 1
ATOM 574 N N . SER A 1 70 ? 7.325 -20.540 -9.691 1.00 97.50 70 SER A N 1
ATOM 575 C CA . SER A 1 70 ? 8.066 -20.067 -10.863 1.00 97.50 70 SER A CA 1
ATOM 576 C C . SER A 1 70 ? 7.193 -19.786 -12.090 1.00 97.50 70 SER A C 1
ATOM 578 O O . SER A 1 70 ? 7.664 -19.107 -12.998 1.00 97.50 70 SER A O 1
ATOM 580 N N . THR A 1 71 ? 5.939 -20.252 -12.131 1.00 97.62 71 THR A N 1
ATOM 581 C CA . THR A 1 71 ? 5.001 -19.898 -13.215 1.00 97.62 71 THR A CA 1
ATOM 582 C C . THR A 1 71 ? 4.416 -18.492 -13.061 1.00 97.62 71 THR A C 1
ATOM 584 O O . THR A 1 71 ? 3.990 -17.891 -14.045 1.00 97.62 71 THR A O 1
ATOM 587 N N . VAL A 1 72 ? 4.409 -17.958 -11.834 1.00 97.25 72 VAL A N 1
ATOM 588 C CA . VAL A 1 72 ? 3.778 -16.674 -11.494 1.00 97.25 72 VAL A CA 1
ATOM 589 C C . VAL A 1 72 ? 4.809 -15.607 -11.119 1.00 97.25 72 VAL A C 1
ATOM 591 O O . VAL A 1 72 ? 4.651 -14.442 -11.485 1.00 97.25 72 VAL A O 1
ATOM 594 N N . TYR A 1 73 ? 5.859 -15.983 -10.387 1.00 98.12 73 TYR A N 1
ATOM 595 C CA . TYR A 1 73 ? 6.905 -15.066 -9.945 1.00 98.12 73 TYR A CA 1
ATOM 596 C C . TYR A 1 73 ? 8.063 -15.016 -10.941 1.00 98.12 73 TYR A C 1
ATOM 598 O O . TYR A 1 73 ? 8.653 -16.032 -11.301 1.00 98.12 73 TYR A O 1
ATOM 606 N N . GLU A 1 74 ? 8.470 -13.802 -11.285 1.00 97.38 74 GLU A N 1
ATOM 607 C CA . GLU A 1 74 ? 9.622 -13.510 -12.134 1.00 97.38 74 GLU A CA 1
ATOM 608 C C . GLU A 1 74 ? 10.761 -12.902 -11.308 1.00 97.38 74 GLU A C 1
ATOM 610 O O . GLU A 1 74 ? 10.538 -12.143 -10.361 1.00 97.38 74 GLU A O 1
ATOM 615 N N . LYS A 1 75 ? 12.009 -13.223 -11.665 1.00 96.81 75 LYS A N 1
ATOM 616 C CA . LYS A 1 75 ? 13.172 -12.551 -11.075 1.00 96.81 75 LYS A CA 1
ATOM 617 C C . LYS A 1 75 ? 13.281 -11.143 -11.648 1.00 96.81 75 LYS A C 1
ATOM 619 O O . LYS A 1 75 ? 13.381 -10.982 -12.861 1.00 96.81 75 LYS A O 1
ATOM 624 N N . ARG A 1 76 ? 13.314 -10.129 -10.784 1.00 96.12 76 ARG A N 1
ATOM 625 C CA . ARG A 1 76 ? 13.470 -8.725 -11.185 1.00 96.12 76 ARG A CA 1
ATOM 626 C C . ARG A 1 76 ? 14.495 -7.986 -10.352 1.00 96.12 76 ARG A C 1
ATOM 628 O O . ARG A 1 76 ? 14.681 -8.279 -9.175 1.00 96.12 76 ARG A O 1
ATOM 635 N N . VAL A 1 77 ? 15.114 -6.987 -10.971 1.00 94.81 77 VAL A N 1
ATOM 636 C CA . VAL A 1 77 ? 16.048 -6.065 -10.326 1.00 94.81 77 VAL A CA 1
ATOM 637 C C . VAL A 1 77 ? 15.423 -4.675 -10.345 1.00 94.81 77 VAL A C 1
ATOM 639 O O . VAL A 1 77 ? 15.328 -4.042 -11.393 1.00 94.81 77 VAL A O 1
ATOM 642 N N . PHE A 1 78 ? 14.991 -4.202 -9.178 1.00 94.31 78 PHE A N 1
ATOM 643 C CA . PHE A 1 78 ? 14.524 -2.829 -8.991 1.00 94.31 78 PHE A CA 1
ATOM 644 C C . PHE A 1 78 ? 15.647 -2.008 -8.362 1.00 94.31 78 PHE A C 1
ATOM 646 O O . PHE A 1 78 ? 15.728 -1.838 -7.143 1.00 94.31 78 PHE A O 1
ATOM 653 N N . GLN A 1 79 ? 16.552 -1.546 -9.214 1.00 90.69 79 GLN A N 1
ATOM 654 C CA . GLN A 1 79 ? 17.705 -0.752 -8.826 1.00 90.69 79 GLN A CA 1
ATOM 655 C C . GLN A 1 79 ? 17.985 0.278 -9.914 1.00 90.69 79 GLN A C 1
ATOM 657 O O . GLN A 1 79 ? 17.807 -0.006 -11.099 1.00 90.69 79 GLN A O 1
ATOM 662 N N . SER A 1 80 ? 18.457 1.456 -9.509 1.00 87.81 80 SER A N 1
ATOM 663 C CA . SER A 1 80 ? 18.963 2.443 -10.463 1.00 87.81 80 SER A CA 1
ATOM 664 C C . SER A 1 80 ? 20.132 1.863 -11.278 1.00 87.81 80 SER A C 1
ATOM 666 O O . SER A 1 80 ? 21.078 1.338 -10.677 1.00 87.81 80 SER A O 1
ATOM 668 N N . PRO A 1 81 ? 20.144 2.007 -12.618 1.00 82.56 81 PRO A N 1
ATOM 669 C CA . PRO A 1 81 ? 21.253 1.571 -13.469 1.00 82.56 81 PRO A CA 1
ATOM 670 C C . PRO A 1 81 ? 22.612 2.144 -13.047 1.00 82.56 81 PRO A C 1
ATOM 672 O O . PRO A 1 81 ? 23.647 1.523 -13.257 1.00 82.56 81 PRO A O 1
ATOM 675 N N . TRP A 1 82 ? 22.631 3.316 -12.409 1.00 75.88 82 TRP A N 1
ATOM 676 C CA . TRP A 1 82 ? 23.864 3.953 -11.939 1.00 75.88 82 TRP A CA 1
ATOM 677 C C . TRP A 1 82 ? 24.514 3.225 -10.761 1.00 75.88 82 TRP A C 1
ATOM 679 O O . TRP A 1 82 ? 25.728 3.316 -10.572 1.00 75.88 82 TRP A O 1
ATOM 689 N N . ALA A 1 83 ? 23.732 2.483 -9.981 1.00 71.88 83 ALA A N 1
ATOM 690 C CA . ALA A 1 83 ? 24.246 1.762 -8.827 1.00 71.88 83 ALA A CA 1
ATOM 691 C C . ALA A 1 83 ? 24.973 0.462 -9.216 1.00 71.88 83 ALA A C 1
ATOM 693 O O . ALA A 1 83 ? 25.917 0.066 -8.531 1.00 71.88 83 ALA A O 1
ATOM 694 N N . SER A 1 84 ? 24.626 -0.165 -10.348 1.00 63.88 84 SER A N 1
ATOM 695 C CA . SER A 1 84 ? 25.326 -1.368 -10.829 1.00 63.88 84 SER A CA 1
ATOM 696 C C . SER A 1 84 ? 26.764 -1.070 -11.278 1.00 63.88 84 SER A C 1
ATOM 698 O O . SER A 1 84 ? 27.653 -1.898 -11.090 1.00 63.88 84 SER A O 1
ATOM 700 N N . ILE A 1 85 ? 27.042 0.149 -11.762 1.00 66.38 85 ILE A N 1
ATOM 701 C CA . ILE A 1 85 ? 28.387 0.579 -12.192 1.00 66.38 85 ILE A CA 1
ATOM 702 C C . ILE A 1 85 ? 29.399 0.543 -11.036 1.00 66.38 85 ILE A C 1
ATOM 704 O O . ILE A 1 85 ? 30.586 0.289 -11.264 1.00 66.38 85 ILE A O 1
ATOM 708 N N . ARG A 1 86 ? 28.946 0.780 -9.797 1.00 65.81 86 ARG A N 1
ATOM 709 C CA . ARG A 1 86 ? 29.803 0.786 -8.601 1.00 65.81 86 ARG A CA 1
ATOM 710 C C . ARG A 1 86 ? 30.041 -0.607 -8.020 1.00 65.81 86 ARG A C 1
ATOM 712 O O . ARG A 1 86 ? 31.007 -0.784 -7.287 1.00 65.81 86 ARG A O 1
ATOM 719 N N . ASN A 1 87 ? 29.211 -1.591 -8.363 1.00 66.69 87 ASN A N 1
ATOM 720 C CA . ASN A 1 87 ? 29.231 -2.925 -7.764 1.00 66.69 87 ASN A CA 1
ATOM 721 C C . ASN A 1 87 ? 29.632 -3.998 -8.793 1.00 66.69 87 ASN A C 1
ATOM 723 O O . ASN A 1 87 ? 28.958 -5.011 -8.942 1.00 66.69 87 ASN A O 1
ATOM 727 N N . ARG A 1 88 ? 30.730 -3.766 -9.530 1.00 62.06 88 ARG A N 1
ATOM 728 C CA . ARG A 1 88 ? 31.156 -4.592 -10.685 1.00 62.06 88 ARG A CA 1
ATOM 729 C C . ARG A 1 88 ? 31.383 -6.078 -10.380 1.00 62.06 88 ARG A C 1
ATOM 731 O O . ARG A 1 88 ? 31.411 -6.870 -11.314 1.00 62.06 88 ARG A O 1
ATOM 738 N N . ASN A 1 89 ? 31.535 -6.443 -9.108 1.00 67.12 89 ASN A N 1
ATOM 739 C CA . ASN A 1 89 ? 31.883 -7.802 -8.691 1.00 67.12 89 ASN A CA 1
ATOM 740 C C . ASN A 1 89 ? 30.724 -8.567 -8.033 1.00 67.12 89 ASN A C 1
ATOM 742 O O . ASN A 1 89 ? 30.894 -9.745 -7.741 1.00 67.12 89 ASN A O 1
ATOM 746 N N . ASN A 1 90 ? 29.567 -7.936 -7.805 1.00 72.69 90 ASN A N 1
ATOM 747 C CA . ASN A 1 90 ? 28.415 -8.595 -7.190 1.00 72.69 90 ASN A CA 1
ATOM 748 C C . ASN A 1 90 ? 27.234 -8.618 -8.159 1.00 72.69 90 ASN A C 1
ATOM 750 O O . ASN A 1 90 ? 26.866 -7.587 -8.725 1.00 72.69 90 ASN A O 1
ATOM 754 N N . GLU A 1 91 ? 26.610 -9.787 -8.312 1.00 74.06 91 GLU A N 1
ATOM 755 C CA . GLU A 1 91 ? 25.318 -9.896 -8.988 1.00 74.06 91 GLU A CA 1
ATOM 756 C C . GLU A 1 91 ? 24.327 -8.914 -8.351 1.00 74.06 91 GLU A C 1
ATOM 758 O O . GLU A 1 91 ? 24.201 -8.837 -7.123 1.00 74.06 91 GLU A O 1
ATOM 763 N N . ALA A 1 92 ? 23.642 -8.128 -9.187 1.00 78.62 92 ALA A N 1
ATOM 764 C CA . ALA A 1 92 ? 22.663 -7.168 -8.700 1.00 78.62 92 ALA A CA 1
ATOM 765 C C . ALA A 1 92 ? 21.589 -7.908 -7.883 1.00 78.62 92 ALA A C 1
ATOM 767 O O . ALA A 1 92 ? 21.081 -8.940 -8.338 1.00 78.62 92 ALA A O 1
ATOM 768 N N . PRO A 1 93 ? 21.225 -7.412 -6.687 1.00 87.69 93 PRO A N 1
ATOM 769 C CA . PRO A 1 93 ? 20.263 -8.094 -5.840 1.00 87.69 93 PRO A CA 1
ATOM 770 C C . PRO A 1 93 ? 18.907 -8.140 -6.548 1.00 87.69 93 PRO A C 1
ATOM 772 O O . PRO A 1 93 ? 18.243 -7.115 -6.720 1.00 87.69 93 PRO A O 1
ATOM 775 N N . TYR A 1 94 ? 18.500 -9.338 -6.961 1.00 94.12 94 TYR A N 1
ATOM 776 C CA . TYR A 1 94 ? 17.183 -9.578 -7.532 1.00 94.12 94 TYR A CA 1
ATOM 777 C C . TYR A 1 94 ? 16.166 -9.894 -6.435 1.00 94.12 94 TYR A C 1
ATOM 779 O O . TYR A 1 94 ? 16.509 -10.260 -5.310 1.00 94.12 94 TYR A O 1
ATOM 787 N N . ILE A 1 95 ? 14.895 -9.792 -6.799 1.00 96.38 95 ILE A N 1
ATOM 788 C CA . ILE A 1 95 ? 13.769 -10.268 -6.007 1.00 96.38 95 ILE A CA 1
ATOM 789 C C . ILE A 1 95 ? 12.851 -11.135 -6.865 1.00 96.38 95 ILE A C 1
ATOM 791 O O . ILE A 1 95 ? 12.873 -11.043 -8.092 1.00 96.38 95 ILE A O 1
ATOM 795 N N . TRP A 1 96 ? 12.031 -11.958 -6.220 1.00 97.44 96 TRP A N 1
ATOM 796 C CA . TRP A 1 96 ? 10.914 -12.638 -6.873 1.00 97.44 96 TRP A CA 1
ATOM 797 C C . TRP A 1 96 ? 9.686 -11.736 -6.820 1.00 97.44 96 TRP A C 1
ATOM 799 O O . TRP A 1 96 ? 9.202 -11.429 -5.729 1.00 97.44 96 TRP A O 1
ATOM 809 N N . TYR A 1 97 ? 9.213 -11.316 -7.989 1.00 97.56 97 TYR A N 1
ATOM 810 C CA . TYR A 1 97 ? 8.126 -10.360 -8.163 1.00 97.56 97 TYR A CA 1
ATOM 811 C C . TYR A 1 97 ? 6.929 -11.020 -8.844 1.00 97.56 97 TYR A C 1
ATOM 813 O O . TYR A 1 97 ? 7.081 -11.658 -9.881 1.00 97.56 97 TYR A O 1
ATOM 821 N N . ASN A 1 98 ? 5.738 -10.844 -8.283 1.00 97.62 98 ASN A N 1
ATOM 822 C CA . ASN A 1 98 ? 4.471 -11.211 -8.900 1.00 97.62 98 ASN A CA 1
ATOM 823 C C . ASN A 1 98 ? 3.713 -9.936 -9.276 1.00 97.62 98 ASN A C 1
ATOM 825 O O . ASN A 1 98 ? 3.014 -9.344 -8.452 1.00 97.62 98 ASN A O 1
ATOM 829 N N . ALA A 1 99 ? 3.791 -9.536 -10.548 1.00 96.94 99 ALA A N 1
ATOM 830 C CA . ALA A 1 99 ? 3.082 -8.362 -11.070 1.00 96.94 99 ALA A CA 1
ATOM 831 C C . ALA A 1 99 ? 1.559 -8.411 -10.831 1.00 96.94 99 ALA A C 1
ATOM 833 O O . ALA A 1 99 ? 0.885 -7.379 -10.818 1.00 96.94 99 ALA A O 1
ATOM 834 N N . GLY A 1 100 ? 1.020 -9.619 -10.648 1.00 96.69 100 GLY A N 1
ATOM 835 C CA . GLY A 1 100 ? -0.380 -9.914 -10.408 1.00 96.69 100 GLY A CA 1
ATOM 836 C C . GLY A 1 100 ? -0.876 -9.570 -9.008 1.00 96.69 100 GLY A C 1
ATOM 837 O O . GLY A 1 100 ? -2.065 -9.276 -8.911 1.00 96.69 100 GLY A O 1
ATOM 838 N N . VAL A 1 101 ? -0.023 -9.450 -7.976 1.00 96.38 101 VAL A N 1
ATOM 839 C CA . VAL A 1 101 ? -0.445 -9.048 -6.604 1.00 96.38 101 VAL A CA 1
ATOM 840 C C . VAL A 1 101 ? 0.522 -8.132 -5.847 1.00 96.38 101 VAL A C 1
ATOM 842 O O . VAL A 1 101 ? 0.067 -7.372 -4.994 1.00 96.38 101 VAL A O 1
ATOM 845 N N . ASP A 1 102 ? 1.816 -8.144 -6.165 1.00 97.38 102 ASP A N 1
ATOM 846 C CA . ASP A 1 102 ? 2.828 -7.379 -5.434 1.00 97.38 102 ASP A CA 1
ATOM 847 C C . ASP A 1 102 ? 2.658 -5.869 -5.646 1.00 97.38 102 ASP A C 1
ATOM 849 O O . ASP A 1 102 ? 2.294 -5.400 -6.732 1.00 97.38 102 ASP A O 1
ATOM 853 N N . ILE A 1 103 ? 2.953 -5.097 -4.600 1.00 97.50 103 ILE A N 1
ATOM 854 C CA . ILE A 1 103 ? 2.787 -3.643 -4.567 1.00 97.50 103 ILE A CA 1
ATOM 855 C C . ILE A 1 103 ? 4.141 -3.004 -4.266 1.00 97.50 103 ILE A C 1
ATOM 857 O O . ILE A 1 103 ? 4.728 -3.251 -3.214 1.00 97.50 103 ILE A O 1
ATOM 861 N N . ILE A 1 104 ? 4.630 -2.149 -5.165 1.00 97.31 104 ILE A N 1
ATOM 862 C CA . ILE A 1 104 ? 5.848 -1.370 -4.912 1.00 97.31 104 ILE A CA 1
ATOM 863 C C . ILE A 1 104 ? 5.505 -0.208 -3.983 1.00 97.31 104 ILE A C 1
ATOM 865 O O . ILE A 1 104 ? 4.616 0.585 -4.285 1.00 97.31 104 ILE A O 1
ATOM 869 N N . LEU A 1 105 ? 6.208 -0.102 -2.862 1.00 96.31 105 LEU A N 1
ATOM 870 C CA . LEU A 1 105 ? 5.937 0.858 -1.803 1.00 96.31 105 LEU A CA 1
ATOM 871 C C . LEU A 1 105 ? 7.010 1.952 -1.745 1.00 96.31 105 LEU A C 1
ATOM 873 O O . LEU A 1 105 ? 8.177 1.677 -1.473 1.00 96.31 105 LEU A O 1
ATOM 877 N N . PHE A 1 106 ? 6.582 3.205 -1.896 1.00 94.88 106 PHE A N 1
ATOM 878 C CA . PHE A 1 106 ? 7.372 4.405 -1.627 1.00 94.88 106 PHE A CA 1
ATOM 879 C C . PHE A 1 106 ? 6.985 4.997 -0.266 1.00 94.88 106 PHE A C 1
ATOM 881 O O . PHE A 1 106 ? 6.015 5.755 -0.149 1.00 94.88 106 PHE A O 1
ATOM 888 N N . GLY A 1 107 ? 7.745 4.633 0.767 1.00 90.75 107 GLY A N 1
ATOM 889 C CA . GLY A 1 107 ? 7.464 5.020 2.151 1.00 90.75 107 GLY A CA 1
ATOM 890 C C . GLY A 1 107 ? 7.721 6.474 2.513 1.00 90.75 107 GLY A C 1
ATOM 891 O O . GLY A 1 107 ? 7.939 7.344 1.668 1.00 90.75 107 GLY A O 1
ATOM 892 N N . ASP A 1 108 ? 7.733 6.713 3.819 1.00 86.94 108 ASP A N 1
ATOM 893 C CA . ASP A 1 108 ? 8.060 7.981 4.477 1.00 86.94 108 ASP A CA 1
ATOM 894 C C . ASP A 1 108 ? 9.437 8.539 4.076 1.00 86.94 108 ASP A C 1
ATOM 896 O O . ASP A 1 108 ? 9.580 9.732 3.824 1.00 86.94 108 ASP A O 1
ATOM 900 N N . LYS A 1 109 ? 10.442 7.670 3.928 1.00 85.88 109 LYS A N 1
ATOM 901 C CA . LYS A 1 109 ? 11.819 8.050 3.566 1.00 85.88 109 LYS A CA 1
ATOM 902 C C . LYS A 1 109 ? 12.040 8.257 2.067 1.00 85.88 109 LYS A C 1
ATOM 904 O O . LYS A 1 109 ? 13.128 8.671 1.669 1.00 85.88 109 LYS A O 1
ATOM 909 N N . CYS A 1 110 ? 11.043 7.967 1.231 1.00 89.94 110 CYS A N 1
ATOM 910 C CA . CYS A 1 110 ? 11.111 8.258 -0.197 1.00 89.94 110 CYS A CA 1
ATOM 911 C C . CYS A 1 110 ? 10.717 9.712 -0.455 1.00 89.94 110 CYS A C 1
ATOM 913 O O . CYS A 1 110 ? 9.652 10.150 -0.023 1.00 89.94 110 CYS A O 1
ATOM 915 N N . SER A 1 111 ? 11.530 10.441 -1.214 1.00 90.88 111 SER A N 1
ATOM 916 C CA . SER A 1 111 ? 11.138 11.743 -1.758 1.00 90.88 111 SER A CA 1
ATOM 917 C C . SER A 1 111 ? 10.393 11.572 -3.087 1.00 90.88 111 SER A C 1
ATOM 919 O O . SER A 1 111 ? 10.398 10.491 -3.685 1.00 90.88 111 SER A O 1
ATOM 921 N N . SER A 1 112 ? 9.794 12.652 -3.599 1.00 89.94 112 SER A N 1
ATOM 922 C CA . SER A 1 112 ? 9.285 12.680 -4.978 1.00 89.94 112 SER A CA 1
ATOM 923 C C . SER A 1 112 ? 10.383 12.352 -6.002 1.00 89.94 112 SER A C 1
ATOM 925 O O . SER A 1 112 ? 10.102 11.707 -7.009 1.00 89.94 112 SER A O 1
ATOM 927 N N . ASP A 1 113 ? 11.645 12.709 -5.729 1.00 89.19 113 ASP A N 1
ATOM 928 C CA . ASP A 1 113 ? 12.778 12.378 -6.604 1.00 89.19 113 ASP A CA 1
ATOM 929 C C . ASP A 1 113 ? 13.046 10.874 -6.673 1.00 89.19 113 ASP A C 1
ATOM 931 O O . ASP A 1 113 ? 13.377 10.365 -7.741 1.00 89.19 113 ASP A O 1
ATOM 935 N N . THR A 1 114 ? 12.863 10.146 -5.566 1.00 92.62 114 THR A N 1
ATOM 936 C CA . THR A 1 114 ? 12.966 8.679 -5.552 1.00 92.62 114 THR A CA 1
ATOM 937 C C . THR A 1 114 ? 11.916 8.053 -6.464 1.00 92.62 114 THR A C 1
ATOM 939 O O . THR A 1 114 ? 12.240 7.177 -7.264 1.00 92.62 114 THR A O 1
ATOM 942 N N . VAL A 1 115 ? 10.672 8.538 -6.384 1.00 93.75 115 VAL A N 1
ATOM 943 C CA . VAL A 1 115 ? 9.577 8.090 -7.256 1.00 93.75 115 VAL A CA 1
ATOM 944 C C . VAL A 1 115 ? 9.906 8.396 -8.717 1.00 93.75 115 VAL A C 1
ATOM 946 O O . VAL A 1 115 ? 9.835 7.513 -9.566 1.00 93.75 115 VAL A O 1
ATOM 949 N N . LEU A 1 116 ? 10.328 9.628 -9.015 1.00 90.81 116 LEU A N 1
ATOM 950 C CA . LEU A 1 116 ? 10.703 10.047 -10.366 1.00 90.81 116 LEU A CA 1
ATOM 951 C C . LEU A 1 116 ? 11.854 9.210 -10.933 1.00 90.81 116 LEU A C 1
ATOM 953 O O . LEU A 1 116 ? 11.779 8.781 -12.081 1.00 90.81 116 LEU A O 1
ATOM 957 N N . ALA A 1 117 ? 12.904 8.964 -10.148 1.00 92.31 117 ALA A N 1
ATOM 958 C CA . ALA A 1 117 ? 14.032 8.134 -10.557 1.00 92.31 117 ALA A CA 1
ATOM 959 C C . ALA A 1 117 ? 13.583 6.701 -10.873 1.00 92.31 117 ALA A C 1
ATOM 961 O O . ALA A 1 117 ? 13.915 6.188 -11.936 1.00 92.31 117 ALA A O 1
ATOM 962 N N . PHE A 1 118 ? 12.760 6.100 -10.007 1.00 94.69 118 PHE A N 1
ATOM 963 C CA . PHE A 1 118 ? 12.207 4.766 -10.233 1.00 94.69 118 PHE A CA 1
ATOM 964 C C . PHE A 1 118 ? 11.399 4.687 -11.536 1.00 94.69 118 PHE A C 1
ATOM 966 O O . PHE A 1 118 ? 11.575 3.757 -12.320 1.00 94.69 118 PHE A O 1
ATOM 973 N N . ILE A 1 119 ? 10.531 5.668 -11.802 1.00 93.31 119 ILE A N 1
ATOM 974 C CA . ILE A 1 119 ? 9.707 5.669 -13.018 1.00 93.31 119 ILE A CA 1
ATOM 975 C C . ILE A 1 119 ? 10.543 5.912 -14.284 1.00 93.31 119 ILE A C 1
ATOM 977 O O . ILE A 1 119 ? 10.270 5.310 -15.323 1.00 93.31 119 ILE A O 1
ATOM 981 N N . ARG A 1 120 ? 11.590 6.746 -14.218 1.00 90.56 120 ARG A N 1
ATOM 982 C CA . ARG A 1 120 ? 12.490 6.993 -15.361 1.00 90.56 120 ARG A CA 1
ATOM 983 C C . ARG A 1 120 ? 13.206 5.739 -15.846 1.00 90.56 120 ARG A C 1
ATOM 985 O O . ARG A 1 120 ? 13.472 5.643 -17.041 1.00 90.56 120 ARG A O 1
ATOM 992 N N . ASP A 1 121 ? 13.448 4.783 -14.956 1.00 91.50 121 ASP A N 1
ATOM 993 C CA . ASP A 1 121 ? 14.076 3.505 -15.298 1.00 91.50 121 ASP A CA 1
ATOM 994 C C . ASP A 1 121 ? 13.101 2.503 -15.945 1.00 91.50 121 ASP A C 1
ATOM 996 O O . ASP A 1 121 ? 13.480 1.380 -16.262 1.00 91.50 121 ASP A O 1
ATOM 1000 N N . ARG A 1 122 ? 11.854 2.925 -16.213 1.00 91.25 122 ARG A N 1
ATOM 1001 C CA . ARG A 1 122 ? 10.854 2.209 -17.029 1.00 91.25 122 ARG A CA 1
ATOM 1002 C C . ARG A 1 122 ? 10.489 0.819 -16.511 1.00 91.25 122 ARG A C 1
ATOM 1004 O O . ARG A 1 122 ? 10.108 -0.058 -17.286 1.00 91.25 122 ARG A O 1
ATOM 1011 N N . HIS A 1 123 ? 10.536 0.631 -15.195 1.00 93.31 123 HIS A N 1
ATOM 1012 C CA . HIS A 1 123 ? 10.016 -0.577 -14.561 1.00 93.31 123 HIS A CA 1
ATOM 1013 C C . HIS A 1 123 ? 8.528 -0.758 -14.883 1.00 93.31 123 HIS A C 1
ATOM 1015 O O . HIS A 1 123 ? 7.716 0.137 -14.643 1.00 93.31 123 HIS A O 1
ATOM 1021 N N . VAL A 1 124 ? 8.162 -1.929 -15.407 1.00 93.69 124 VAL A N 1
ATOM 1022 C CA . VAL A 1 124 ? 6.764 -2.275 -15.708 1.00 93.69 124 VAL A CA 1
ATOM 1023 C C . VAL A 1 124 ? 6.095 -2.773 -14.431 1.00 93.69 124 VAL A C 1
ATOM 1025 O O . VAL A 1 124 ? 6.297 -3.922 -14.042 1.00 93.69 124 VAL A O 1
ATOM 1028 N N . VAL A 1 125 ? 5.305 -1.943 -13.755 1.00 95.81 125 VAL A N 1
ATOM 1029 C CA . VAL A 1 125 ? 4.680 -2.303 -12.470 1.00 95.81 125 VAL A CA 1
ATOM 1030 C C . VAL A 1 125 ? 3.187 -2.017 -12.495 1.00 95.81 125 VAL A C 1
ATOM 1032 O O . VAL A 1 125 ? 2.738 -0.998 -13.009 1.00 95.81 125 VAL A O 1
ATOM 1035 N N . GLN A 1 126 ? 2.393 -2.936 -11.943 1.00 96.38 126 GLN A N 1
ATOM 1036 C CA . GLN A 1 126 ? 0.931 -2.829 -12.005 1.00 96.38 126 GLN A CA 1
ATOM 1037 C C . GLN A 1 126 ? 0.329 -2.136 -10.783 1.00 96.38 126 GLN A C 1
ATOM 1039 O O . GLN A 1 126 ? -0.792 -1.629 -10.862 1.00 96.38 126 GLN A O 1
ATOM 1044 N N . ARG A 1 127 ? 1.046 -2.115 -9.654 1.00 97.94 127 ARG A N 1
ATOM 1045 C CA . ARG A 1 127 ? 0.562 -1.556 -8.391 1.00 97.94 127 ARG A CA 1
ATOM 1046 C C . ARG A 1 127 ? 1.645 -0.777 -7.672 1.00 97.94 127 ARG A C 1
ATOM 1048 O O . ARG A 1 127 ? 2.740 -1.292 -7.450 1.00 97.94 127 ARG A O 1
ATOM 1055 N N . LEU A 1 128 ? 1.296 0.438 -7.273 1.00 97.25 128 LEU A N 1
ATOM 1056 C CA . LEU A 1 128 ? 2.168 1.336 -6.525 1.00 97.25 128 LEU A CA 1
ATOM 1057 C C . LEU A 1 128 ? 1.463 1.809 -5.261 1.00 97.25 128 LEU A C 1
ATOM 1059 O O . LEU A 1 128 ? 0.276 2.117 -5.302 1.00 97.25 128 LEU A O 1
ATOM 1063 N N . ALA A 1 129 ? 2.199 1.921 -4.167 1.00 96.94 129 ALA A N 1
ATOM 1064 C CA . ALA A 1 129 ? 1.764 2.573 -2.948 1.00 96.94 129 ALA A CA 1
ATOM 1065 C C . ALA A 1 129 ? 2.692 3.744 -2.623 1.00 96.94 129 ALA A C 1
ATOM 1067 O O . ALA A 1 129 ? 3.911 3.619 -2.727 1.00 96.94 129 ALA A O 1
ATOM 1068 N N . VAL A 1 130 ? 2.129 4.884 -2.231 1.00 95.50 130 VAL A N 1
ATOM 1069 C CA . VAL A 1 130 ? 2.891 6.093 -1.903 1.00 95.50 130 VAL A CA 1
ATOM 1070 C C . VAL A 1 130 ? 2.354 6.736 -0.634 1.00 95.50 130 VAL A C 1
ATOM 1072 O O . VAL A 1 130 ? 1.156 6.975 -0.521 1.00 95.50 130 VAL A O 1
ATOM 1075 N N . ASN A 1 131 ? 3.240 7.022 0.321 1.00 92.00 131 ASN A N 1
ATOM 1076 C CA . ASN A 1 131 ? 2.879 7.776 1.522 1.00 92.00 131 ASN A CA 1
ATOM 1077 C C . ASN A 1 131 ? 2.728 9.275 1.204 1.00 92.00 131 ASN A C 1
ATOM 1079 O O . ASN A 1 131 ? 3.615 9.854 0.570 1.00 92.00 131 ASN A O 1
ATOM 1083 N N . THR A 1 132 ? 1.629 9.887 1.657 1.00 84.94 132 THR A N 1
ATOM 1084 C CA . THR A 1 132 ? 1.301 11.311 1.468 1.00 84.94 132 THR A CA 1
ATOM 1085 C C . THR A 1 132 ? 2.253 12.281 2.166 1.00 84.94 132 THR A C 1
ATOM 1087 O O . THR A 1 132 ? 2.324 13.452 1.790 1.00 84.94 132 THR A O 1
ATOM 1090 N N . ASN A 1 133 ? 2.980 11.840 3.187 1.00 81.69 133 ASN A N 1
ATOM 1091 C CA . ASN A 1 133 ? 3.798 12.717 4.012 1.00 81.69 133 ASN A CA 1
ATOM 1092 C C . ASN A 1 133 ? 5.001 13.272 3.261 1.00 81.69 133 ASN A C 1
ATOM 1094 O O . ASN A 1 133 ? 5.801 12.530 2.686 1.00 81.69 133 ASN A O 1
ATOM 1098 N N . GLY A 1 134 ? 5.129 14.601 3.299 1.00 73.50 134 GLY A N 1
ATOM 1099 C CA . GLY A 1 134 ? 6.278 15.330 2.761 1.00 73.50 134 GLY A CA 1
ATOM 1100 C C . GLY A 1 134 ? 6.439 15.255 1.240 1.00 73.50 134 GLY A C 1
ATOM 1101 O O . GLY A 1 134 ? 7.462 15.699 0.726 1.00 73.50 134 GLY A O 1
ATOM 1102 N N . LYS A 1 135 ? 5.464 14.698 0.510 1.00 79.00 135 LYS A N 1
ATOM 1103 C CA . LYS A 1 135 ? 5.510 14.587 -0.951 1.00 79.00 135 LYS A CA 1
ATOM 1104 C C . LYS A 1 135 ? 4.524 15.546 -1.591 1.00 79.00 135 LYS A C 1
ATOM 1106 O O . LYS A 1 135 ? 3.361 15.624 -1.204 1.00 79.00 135 LYS A O 1
ATOM 1111 N N . HIS A 1 136 ? 4.974 16.222 -2.638 1.00 84.44 136 HIS A N 1
ATOM 1112 C CA . HIS A 1 136 ? 4.090 17.005 -3.487 1.00 84.44 136 HIS A CA 1
ATOM 1113 C C . HIS A 1 136 ? 3.272 16.055 -4.366 1.00 84.44 136 HIS A C 1
ATOM 1115 O O . HIS A 1 136 ? 3.812 15.391 -5.252 1.00 84.44 136 HIS A O 1
ATOM 1121 N N . ALA A 1 137 ? 1.961 15.999 -4.120 1.00 85.50 137 ALA A N 1
ATOM 1122 C CA . ALA A 1 137 ? 1.026 15.147 -4.854 1.00 85.50 137 ALA A CA 1
ATOM 1123 C C . ALA A 1 137 ? 1.163 15.279 -6.376 1.00 85.50 137 ALA A C 1
ATOM 1125 O O . ALA A 1 137 ? 1.162 14.283 -7.099 1.00 85.50 137 ALA A O 1
ATOM 1126 N N . ILE A 1 138 ? 1.325 16.518 -6.846 1.00 85.50 138 ILE A N 1
ATOM 1127 C CA . ILE A 1 138 ? 1.467 16.848 -8.264 1.00 85.50 138 ILE A CA 1
ATOM 1128 C C . ILE A 1 138 ? 2.707 16.178 -8.856 1.00 85.50 138 ILE A C 1
ATOM 1130 O O . ILE A 1 138 ? 2.603 15.593 -9.929 1.00 85.50 138 ILE A O 1
ATOM 1134 N N . ASP A 1 139 ? 3.850 16.202 -8.168 1.00 87.06 139 ASP A N 1
ATOM 1135 C CA . ASP A 1 139 ? 5.092 15.609 -8.676 1.00 87.06 139 ASP A CA 1
ATOM 1136 C C . ASP A 1 139 ? 4.977 14.089 -8.789 1.00 87.06 139 ASP A C 1
ATOM 1138 O O . ASP A 1 139 ? 5.347 13.507 -9.807 1.00 87.06 139 ASP A O 1
ATOM 1142 N N . VAL A 1 140 ? 4.419 13.448 -7.759 1.00 90.00 140 VAL A N 1
ATOM 1143 C CA . VAL A 1 140 ? 4.217 11.993 -7.718 1.00 90.00 140 VAL A CA 1
ATOM 1144 C C . VAL A 1 140 ? 3.258 11.547 -8.821 1.00 90.00 140 VAL A C 1
ATOM 1146 O O . VAL A 1 140 ? 3.560 10.625 -9.577 1.00 90.00 140 VAL A O 1
ATOM 1149 N N . LEU A 1 141 ? 2.107 12.206 -8.950 1.00 89.81 141 LEU A N 1
ATOM 1150 C CA . LEU A 1 141 ? 1.110 11.846 -9.957 1.00 89.81 141 LEU A CA 1
ATOM 1151 C C . LEU A 1 141 ? 1.585 12.187 -11.371 1.00 89.81 141 LEU A C 1
ATOM 1153 O O . LEU A 1 141 ? 1.347 11.403 -12.287 1.00 89.81 141 LEU A O 1
ATOM 1157 N N . SER A 1 142 ? 2.325 13.286 -11.545 1.00 85.31 142 SER A N 1
ATOM 1158 C CA . SER A 1 142 ? 2.989 13.611 -12.814 1.00 85.31 142 SER A CA 1
ATOM 1159 C C . SER A 1 142 ? 4.037 12.565 -13.181 1.00 85.31 142 SER A C 1
ATOM 1161 O O . SER A 1 142 ? 4.158 12.229 -14.356 1.00 85.31 142 SER A O 1
ATOM 1163 N N . ALA A 1 143 ? 4.762 12.013 -12.199 1.00 89.19 143 ALA A N 1
ATOM 1164 C CA . ALA A 1 143 ? 5.681 10.903 -12.424 1.00 89.19 143 ALA A CA 1
ATOM 1165 C C . ALA A 1 143 ? 4.932 9.668 -12.933 1.00 89.19 143 ALA A C 1
ATOM 1167 O O . ALA A 1 143 ? 5.337 9.075 -13.924 1.00 89.19 143 ALA A O 1
ATOM 1168 N N . PHE A 1 144 ? 3.819 9.295 -12.294 1.00 91.19 144 PHE A N 1
ATOM 1169 C CA . PHE A 1 144 ? 3.037 8.120 -12.691 1.00 91.19 144 PHE A CA 1
ATOM 1170 C C . PHE A 1 144 ? 2.375 8.277 -14.054 1.00 91.19 144 PHE A C 1
ATOM 1172 O O . PHE A 1 144 ? 2.364 7.331 -14.838 1.00 91.19 144 PHE A O 1
ATOM 1179 N N . HIS A 1 145 ? 1.828 9.455 -14.331 1.00 85.50 145 HIS A N 1
ATOM 1180 C CA . HIS A 1 145 ? 1.141 9.741 -15.582 1.00 85.50 145 HIS A CA 1
ATOM 1181 C C . HIS A 1 145 ? 2.117 9.953 -16.747 1.00 85.50 145 HIS A C 1
ATOM 1183 O O . HIS A 1 145 ? 1.783 9.685 -17.897 1.00 85.50 145 HIS A O 1
ATOM 1189 N N . GLY A 1 146 ? 3.324 10.431 -16.447 1.00 83.56 146 GLY A N 1
ATOM 1190 C CA . GLY A 1 146 ? 4.284 10.897 -17.434 1.00 83.56 146 GLY A CA 1
ATOM 1191 C C . GLY A 1 146 ? 4.060 12.365 -17.764 1.00 83.56 146 GLY A C 1
ATOM 1192 O O . GLY A 1 146 ? 2.958 12.775 -18.114 1.00 83.56 146 GLY A O 1
ATOM 1193 N N . SER A 1 147 ? 5.111 13.174 -17.660 1.00 75.81 147 SER A N 1
ATOM 1194 C CA . SER A 1 147 ? 5.071 14.593 -18.010 1.00 75.81 147 SER A CA 1
ATOM 1195 C C . SER A 1 147 ? 5.927 14.846 -19.242 1.00 75.81 147 SER A C 1
ATOM 1197 O O . SER A 1 147 ? 7.142 14.663 -19.210 1.00 75.81 147 SER A O 1
ATOM 1199 N N . ARG A 1 148 ? 5.299 15.316 -20.324 1.00 64.44 148 ARG A N 1
ATOM 1200 C CA . ARG A 1 148 ? 5.975 15.865 -21.512 1.00 64.44 148 ARG A CA 1
ATOM 1201 C C . ARG A 1 148 ? 5.861 17.384 -21.566 1.00 64.44 148 ARG A C 1
ATOM 1203 O O . ARG A 1 148 ? 5.753 17.978 -22.638 1.00 64.44 148 ARG A O 1
ATOM 1210 N N . ASN A 1 149 ? 5.830 18.045 -20.410 1.00 61.59 149 ASN A N 1
ATOM 1211 C CA . ASN A 1 149 ? 5.770 19.496 -20.417 1.00 61.59 149 ASN A CA 1
ATOM 1212 C C . ASN A 1 149 ? 7.098 20.066 -20.939 1.00 61.59 149 ASN A C 1
ATOM 1214 O O . ASN A 1 149 ? 8.101 20.041 -20.232 1.00 61.59 149 ASN A O 1
ATOM 1218 N N . ALA A 1 150 ? 7.087 20.608 -22.161 1.00 53.19 150 ALA A N 1
ATOM 1219 C CA . ALA A 1 150 ? 8.247 21.228 -22.806 1.00 53.19 150 ALA A CA 1
ATOM 1220 C C . ALA A 1 150 ? 8.874 22.378 -21.990 1.00 53.19 150 ALA A C 1
ATOM 1222 O O . ALA A 1 150 ? 10.015 22.751 -22.246 1.00 53.19 150 ALA A O 1
ATOM 1223 N N . MET A 1 151 ? 8.141 22.934 -21.016 1.00 56.28 151 MET A N 1
ATOM 1224 C CA . MET A 1 151 ? 8.630 23.988 -20.122 1.00 56.28 151 MET A CA 1
ATOM 1225 C C . MET A 1 151 ? 9.298 23.470 -18.844 1.00 56.28 151 MET A C 1
ATOM 1227 O O . MET A 1 151 ? 10.011 24.229 -18.192 1.00 56.28 151 MET A O 1
ATOM 1231 N N . LEU A 1 152 ? 9.086 22.206 -18.459 1.00 60.78 152 LEU A N 1
ATOM 1232 C CA . LEU A 1 152 ? 9.801 21.647 -17.316 1.00 60.78 152 LEU A CA 1
ATOM 1233 C C . LEU A 1 152 ? 11.223 21.260 -17.750 1.00 60.78 152 LEU A C 1
ATOM 1235 O O . LEU A 1 152 ? 11.405 20.746 -18.857 1.00 60.78 152 LEU A O 1
ATOM 1239 N N . PRO A 1 153 ? 12.247 21.472 -16.899 1.00 63.16 153 PRO A N 1
ATOM 1240 C CA . PRO A 1 153 ? 13.609 21.051 -17.204 1.00 63.16 153 PRO A CA 1
ATOM 1241 C C . PRO A 1 153 ? 13.623 19.583 -17.643 1.00 63.16 153 PRO A C 1
ATOM 1243 O O . PRO A 1 153 ? 12.980 18.767 -16.985 1.00 63.16 153 PRO A O 1
ATOM 1246 N N . LYS A 1 154 ? 14.371 19.233 -18.705 1.00 65.94 154 LYS A N 1
ATOM 1247 C CA . LYS A 1 154 ? 14.402 17.879 -19.313 1.00 65.94 154 LYS A CA 1
ATOM 1248 C C . LYS A 1 154 ? 14.492 16.737 -18.302 1.00 65.94 154 LYS A C 1
ATOM 1250 O O . LYS A 1 154 ? 13.942 15.671 -18.545 1.00 65.94 154 LYS A O 1
ATOM 1255 N N . ARG A 1 155 ? 15.147 16.962 -17.157 1.00 66.50 155 ARG A N 1
ATOM 1256 C CA . ARG A 1 155 ? 15.194 15.987 -16.064 1.00 66.50 155 ARG A CA 1
ATOM 1257 C C . ARG A 1 155 ? 13.794 15.531 -15.640 1.00 66.50 155 ARG A C 1
ATOM 1259 O O . ARG A 1 155 ? 13.623 14.356 -15.403 1.00 66.50 155 ARG A O 1
ATOM 1266 N N . HIS A 1 156 ? 12.773 16.381 -15.611 1.00 63.94 156 HIS A N 1
ATOM 1267 C CA . HIS A 1 156 ? 11.419 16.012 -15.178 1.00 63.94 156 HIS A CA 1
ATOM 1268 C C . HIS A 1 156 ? 10.570 15.328 -16.259 1.00 63.94 156 HIS A C 1
ATOM 1270 O O . HIS A 1 156 ? 9.470 14.872 -15.948 1.00 63.94 156 HIS A O 1
ATOM 1276 N N . ALA A 1 157 ? 11.072 15.211 -17.493 1.00 74.31 157 ALA A N 1
ATOM 1277 C CA . ALA A 1 157 ? 10.381 14.456 -18.523 1.00 74.31 157 ALA A CA 1
ATOM 1278 C C . ALA A 1 157 ? 10.410 12.958 -18.183 1.00 74.31 157 ALA A C 1
ATOM 1280 O O . ALA A 1 157 ? 11.468 12.379 -17.935 1.00 74.31 157 ALA A O 1
ATOM 1281 N N . CYS A 1 158 ? 9.239 12.333 -18.147 1.00 81.62 158 CYS A N 1
ATOM 1282 C CA . CYS A 1 158 ? 9.091 10.892 -17.972 1.00 81.62 158 CYS A CA 1
ATOM 1283 C C . CYS A 1 158 ? 7.893 10.414 -18.791 1.00 81.62 158 CYS A C 1
ATOM 1285 O O . CYS A 1 158 ? 6.909 11.137 -18.926 1.00 81.62 158 CYS A O 1
ATOM 1287 N N . ASP A 1 159 ? 7.979 9.201 -19.336 1.00 83.94 159 ASP A N 1
ATOM 1288 C CA . ASP A 1 159 ? 6.901 8.598 -20.136 1.00 83.94 159 ASP A CA 1
ATOM 1289 C C . ASP A 1 159 ? 5.786 7.986 -19.260 1.00 83.94 159 ASP A C 1
ATOM 1291 O O . ASP A 1 159 ? 4.838 7.401 -19.775 1.00 83.94 159 ASP A O 1
ATOM 1295 N N . GLY A 1 160 ? 5.889 8.121 -17.934 1.00 88.75 160 GLY A N 1
ATOM 1296 C CA . GLY A 1 160 ? 4.938 7.558 -16.982 1.00 88.75 160 GLY A CA 1
ATOM 1297 C C . GLY A 1 160 ? 5.224 6.104 -16.621 1.00 88.75 160 GLY A C 1
ATOM 1298 O O . GLY A 1 160 ? 6.207 5.497 -17.050 1.00 88.75 160 GLY A O 1
ATOM 1299 N N . CYS A 1 161 ? 4.355 5.541 -15.787 1.00 90.38 161 CYS A N 1
ATOM 1300 C CA . CYS A 1 161 ? 4.432 4.155 -15.352 1.00 90.38 161 CYS A CA 1
ATOM 1301 C C . CYS A 1 161 ? 3.656 3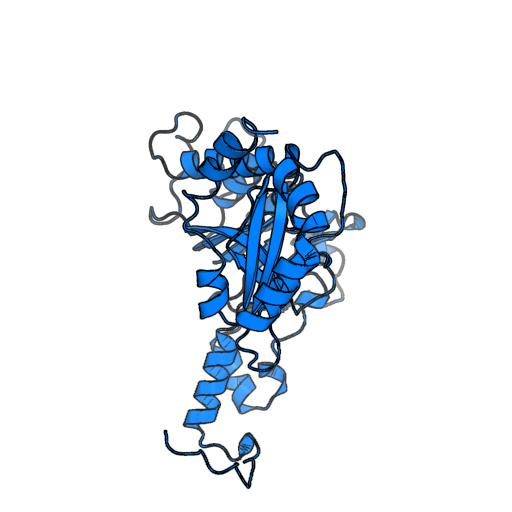.248 -16.314 1.00 90.38 161 CYS A C 1
ATOM 1303 O O . CYS A 1 161 ? 2.424 3.295 -16.385 1.00 90.38 161 CYS A O 1
ATOM 1305 N N . SER A 1 162 ? 4.369 2.397 -17.050 1.00 88.06 162 SER A N 1
ATOM 1306 C CA . SER A 1 162 ? 3.735 1.456 -17.976 1.00 88.06 162 SER A CA 1
ATOM 1307 C C . SER A 1 162 ? 3.055 0.301 -17.229 1.00 88.06 162 SER A C 1
ATOM 1309 O O . SER A 1 162 ? 3.618 -0.299 -16.315 1.00 88.06 162 SER A O 1
ATOM 1311 N N . GLY A 1 163 ? 1.819 -0.020 -17.628 1.00 89.56 163 GLY A N 1
ATOM 1312 C CA . GLY A 1 163 ? 1.051 -1.134 -17.060 1.00 89.56 163 GLY A CA 1
ATOM 1313 C C . GLY A 1 163 ? 0.410 -0.868 -15.693 1.00 89.56 163 GLY A C 1
ATOM 1314 O O . GLY A 1 163 ? -0.156 -1.799 -15.118 1.00 89.56 163 GLY A O 1
ATOM 1315 N N . LEU A 1 164 ? 0.456 0.369 -15.187 1.00 94.31 164 LEU A N 1
ATOM 1316 C CA . LEU A 1 164 ? -0.100 0.742 -13.887 1.00 94.31 164 LEU A CA 1
ATOM 1317 C C . LEU A 1 164 ? -1.628 0.562 -13.847 1.00 94.31 164 LEU A C 1
ATOM 1319 O O . LEU A 1 164 ? -2.362 1.181 -14.615 1.00 94.31 164 LEU A O 1
ATOM 1323 N N . LYS A 1 165 ? -2.114 -0.279 -12.929 1.00 95.31 165 LYS A N 1
ATOM 1324 C CA . LYS A 1 165 ? -3.540 -0.604 -12.748 1.00 95.31 165 LYS A CA 1
ATOM 1325 C C . LYS A 1 165 ? -4.122 -0.031 -11.464 1.00 95.31 165 LYS A C 1
ATOM 1327 O O . LYS A 1 165 ? -5.294 0.344 -11.452 1.00 95.31 165 LYS A O 1
ATOM 1332 N N . GLU A 1 166 ? -3.344 0.017 -10.385 1.00 97.06 166 GLU A N 1
ATOM 1333 C CA . GLU A 1 166 ? -3.807 0.495 -9.079 1.00 97.06 166 GLU A CA 1
ATOM 1334 C C . GLU A 1 166 ? -2.752 1.372 -8.399 1.00 97.06 166 GLU A C 1
ATOM 1336 O O . GLU A 1 166 ? -1.559 1.063 -8.415 1.00 97.06 166 GLU A O 1
ATOM 1341 N N . VAL A 1 167 ? -3.210 2.456 -7.775 1.00 96.88 167 VAL A N 1
ATOM 1342 C CA . VAL A 1 167 ? -2.389 3.356 -6.963 1.00 96.88 167 VAL A CA 1
ATOM 1343 C C . VAL A 1 167 ? -3.005 3.460 -5.576 1.00 96.88 167 VAL A C 1
ATOM 1345 O O . VAL A 1 167 ? -4.162 3.848 -5.414 1.00 96.88 167 VAL A O 1
ATOM 1348 N N . PHE A 1 168 ? -2.213 3.121 -4.571 1.00 97.44 168 PHE A N 1
ATOM 1349 C CA . PHE A 1 168 ? -2.569 3.189 -3.166 1.00 97.44 168 PHE A CA 1
ATOM 1350 C C . PHE A 1 168 ? -1.942 4.448 -2.563 1.00 97.44 168 PHE A C 1
ATOM 1352 O O . PHE A 1 168 ? -0.724 4.557 -2.441 1.00 97.44 168 PHE A O 1
ATOM 1359 N N . VAL A 1 169 ? -2.768 5.420 -2.202 1.00 96.31 169 VAL A N 1
ATOM 1360 C CA . VAL A 1 169 ? -2.334 6.615 -1.479 1.00 96.31 169 VAL A CA 1
ATOM 1361 C C . VAL A 1 169 ? -2.428 6.296 0.005 1.00 96.31 169 VAL A C 1
ATOM 1363 O O . VAL A 1 169 ? -3.521 6.084 0.530 1.00 96.31 169 VAL A O 1
ATOM 1366 N N . ILE A 1 170 ? -1.276 6.184 0.658 1.00 95.38 170 ILE A N 1
ATOM 1367 C CA . ILE A 1 170 ? -1.200 5.818 2.067 1.00 95.38 170 ILE A CA 1
ATOM 1368 C C . ILE A 1 170 ? -1.418 7.067 2.909 1.00 95.38 170 ILE A C 1
ATOM 1370 O O . ILE A 1 170 ? -0.607 7.991 2.868 1.00 95.38 170 ILE A O 1
ATOM 1374 N N . VAL A 1 171 ? -2.508 7.042 3.664 1.00 93.38 171 VAL A N 1
ATOM 1375 C CA . VAL A 1 171 ? -2.860 7.989 4.711 1.00 93.38 171 VAL A CA 1
ATOM 1376 C C . VAL A 1 171 ? -2.317 7.454 6.024 1.00 93.38 171 VAL A C 1
ATOM 1378 O O . VAL A 1 171 ? -2.593 6.307 6.404 1.00 93.38 171 VAL A O 1
ATOM 1381 N N . ASP A 1 172 ? -1.558 8.292 6.713 1.00 91.00 172 ASP A N 1
ATOM 1382 C CA . ASP A 1 172 ? -1.034 7.972 8.029 1.00 91.00 172 ASP A CA 1
ATOM 1383 C C . ASP A 1 172 ? -2.163 7.659 9.017 1.00 91.00 172 ASP A C 1
ATOM 1385 O O . ASP A 1 172 ? -3.202 8.322 9.064 1.00 91.00 172 ASP A O 1
ATOM 1389 N N . SER A 1 173 ? -1.950 6.604 9.797 1.00 90.81 173 SER A N 1
ATOM 1390 C CA . SER A 1 173 ? -2.892 6.114 10.793 1.00 90.81 173 SER A CA 1
ATOM 1391 C C . SER A 1 173 ? -2.183 5.991 12.128 1.00 90.81 173 SER A C 1
ATOM 1393 O O . SER A 1 173 ? -1.101 5.417 12.209 1.00 90.81 173 SER A O 1
ATOM 1395 N N . ARG A 1 174 ? -2.825 6.487 13.184 1.00 89.44 174 ARG A N 1
ATOM 1396 C CA . ARG A 1 174 ? -2.313 6.425 14.564 1.00 89.44 174 ARG A CA 1
ATOM 1397 C C . ARG A 1 174 ? -2.614 5.095 15.240 1.00 89.44 174 ARG A C 1
ATOM 1399 O O . ARG A 1 174 ? -2.169 4.842 16.351 1.00 89.44 174 ARG A O 1
ATOM 1406 N N . LEU A 1 175 ? -3.384 4.248 14.569 1.00 88.31 175 LEU A N 1
ATOM 1407 C CA . LEU A 1 175 ? -3.633 2.879 14.991 1.00 88.31 175 LEU A CA 1
ATOM 1408 C C . LEU A 1 175 ? -2.433 1.965 14.693 1.00 88.31 175 LEU A C 1
ATOM 1410 O O . LEU A 1 175 ? -2.328 0.872 15.241 1.00 88.31 175 LEU A O 1
ATOM 1414 N N . TRP A 1 176 ? -1.498 2.409 13.848 1.00 86.44 176 TRP A N 1
ATOM 1415 C CA . TRP A 1 176 ? -0.302 1.652 13.513 1.00 86.44 176 TRP A CA 1
ATOM 1416 C C . TRP A 1 176 ? 0.965 2.490 13.696 1.00 86.44 176 TRP A C 1
ATOM 1418 O O . TRP A 1 176 ? 1.276 3.349 12.879 1.00 86.44 176 TRP A O 1
ATOM 1428 N N . ASN A 1 177 ? 1.750 2.158 14.724 1.00 80.06 177 ASN A N 1
ATOM 1429 C CA . ASN A 1 177 ? 3.017 2.837 15.029 1.00 80.06 177 ASN A CA 1
ATOM 1430 C C . ASN A 1 177 ? 4.247 2.119 14.444 1.00 80.06 177 ASN A C 1
ATOM 1432 O O . ASN A 1 177 ? 5.383 2.466 14.760 1.00 80.06 177 ASN A O 1
ATOM 1436 N N . GLY A 1 178 ? 4.051 1.073 13.636 1.00 78.00 178 GLY A N 1
ATOM 1437 C CA . GLY A 1 178 ? 5.165 0.324 13.059 1.00 78.00 178 GLY A CA 1
ATOM 1438 C C . GLY A 1 178 ? 5.886 1.119 11.970 1.00 78.00 178 GLY A C 1
ATOM 1439 O O . GLY A 1 178 ? 5.247 1.781 11.153 1.00 78.00 178 GLY A O 1
ATOM 1440 N N . GLU A 1 179 ? 7.216 1.001 11.912 1.00 71.38 179 GLU A N 1
ATOM 1441 C CA . GLU A 1 179 ? 8.018 1.613 10.849 1.00 71.38 179 GLU A CA 1
ATOM 1442 C C . GLU A 1 179 ? 7.532 1.153 9.468 1.00 71.38 179 GLU A C 1
ATOM 1444 O O . GLU A 1 179 ? 7.551 -0.033 9.136 1.00 71.38 179 GLU A O 1
ATOM 1449 N N . THR A 1 180 ? 7.118 2.115 8.646 1.00 66.12 180 THR A N 1
ATOM 1450 C CA . THR A 1 180 ? 6.377 1.870 7.400 1.00 66.12 180 THR A CA 1
ATOM 1451 C C . THR A 1 180 ? 7.190 1.188 6.297 1.00 66.12 180 THR A C 1
ATOM 1453 O O . THR A 1 180 ? 6.602 0.665 5.353 1.00 66.12 180 THR A O 1
ATOM 1456 N N . CYS A 1 181 ? 8.526 1.152 6.405 1.00 57.38 181 CYS A N 1
ATOM 1457 C CA . CYS A 1 181 ? 9.373 0.692 5.303 1.00 57.38 181 CYS A CA 1
ATOM 1458 C C . CYS A 1 181 ? 10.539 -0.239 5.625 1.00 57.38 181 CYS A C 1
ATOM 1460 O O . CYS A 1 181 ? 11.058 -0.823 4.679 1.00 57.38 181 CYS A O 1
ATOM 1462 N N . ARG A 1 182 ? 11.003 -0.394 6.873 1.00 60.12 182 ARG A N 1
ATOM 1463 C CA . ARG A 1 182 ? 12.306 -1.059 7.090 1.00 60.12 182 ARG A CA 1
ATOM 1464 C C . ARG A 1 182 ? 12.266 -2.491 7.594 1.00 60.12 182 ARG A C 1
ATOM 1466 O O . ARG A 1 182 ? 13.138 -3.265 7.203 1.00 60.12 182 ARG A O 1
ATOM 1473 N N . SER A 1 183 ? 11.283 -2.892 8.384 1.00 54.31 183 SER A N 1
ATOM 1474 C CA . SER A 1 183 ? 11.528 -4.043 9.262 1.00 54.31 183 SER A CA 1
ATOM 1475 C C . SER A 1 183 ? 10.408 -5.065 9.361 1.00 54.31 183 SER A C 1
ATOM 1477 O O . SER A 1 183 ? 10.667 -6.141 9.894 1.00 54.31 183 SER A O 1
ATOM 1479 N N . ASN A 1 184 ? 9.206 -4.804 8.835 1.00 67.25 184 ASN A N 1
ATOM 1480 C CA . ASN A 1 184 ? 8.091 -5.698 9.117 1.00 67.25 184 ASN A CA 1
ATOM 1481 C C . ASN A 1 184 ? 7.410 -6.270 7.861 1.00 67.25 184 ASN A C 1
ATOM 1483 O O . ASN A 1 184 ? 6.600 -5.581 7.243 1.00 67.25 184 ASN A O 1
ATOM 1487 N N . PRO A 1 185 ? 7.663 -7.548 7.505 1.00 69.88 185 PRO A N 1
ATOM 1488 C CA . PRO A 1 185 ? 6.891 -8.238 6.472 1.00 69.88 185 PRO A CA 1
ATOM 1489 C C . PRO A 1 185 ? 5.420 -8.449 6.874 1.00 69.88 185 PRO A C 1
ATOM 1491 O O . PRO A 1 185 ? 4.629 -8.892 6.051 1.00 69.88 185 PRO A O 1
ATOM 1494 N N . ARG A 1 186 ? 5.036 -8.136 8.121 1.00 81.88 186 ARG A N 1
ATOM 1495 C CA . ARG A 1 186 ? 3.683 -8.311 8.668 1.00 81.88 186 ARG A CA 1
ATOM 1496 C C . ARG A 1 186 ? 2.826 -7.052 8.572 1.00 81.88 186 ARG A C 1
ATOM 1498 O O . ARG A 1 186 ? 2.077 -6.743 9.498 1.00 81.88 186 ARG A O 1
ATOM 1505 N N . VAL A 1 187 ? 2.939 -6.320 7.469 1.00 89.75 187 VAL A N 1
ATOM 1506 C CA . VAL A 1 187 ? 2.128 -5.124 7.214 1.00 89.75 187 VAL A CA 1
ATOM 1507 C C . VAL A 1 187 ? 1.244 -5.345 5.996 1.00 89.75 187 VAL A C 1
ATOM 1509 O O . VAL A 1 187 ? 1.718 -5.715 4.925 1.00 89.75 187 VAL A O 1
ATOM 1512 N N . SER A 1 188 ? -0.048 -5.090 6.172 1.00 91.69 188 SER A N 1
ATOM 1513 C CA . SER A 1 188 ? -1.053 -5.059 5.114 1.00 91.69 188 SER A CA 1
ATOM 1514 C C . SER A 1 188 ? -1.590 -3.642 4.915 1.00 91.69 188 SER A C 1
ATOM 1516 O O . SER A 1 188 ? -1.240 -2.702 5.637 1.00 91.69 188 SER A O 1
ATOM 1518 N N . LEU A 1 189 ? -2.445 -3.488 3.907 1.00 93.88 189 LEU A N 1
ATOM 1519 C CA . LEU A 1 189 ? -3.178 -2.258 3.643 1.00 93.88 189 LEU A CA 1
ATOM 1520 C C . LEU A 1 189 ? -4.650 -2.467 3.999 1.00 93.88 189 LEU A C 1
ATOM 1522 O O . LEU A 1 189 ? -5.283 -3.411 3.523 1.00 93.88 189 LEU A O 1
ATOM 1526 N N . ARG A 1 190 ? -5.209 -1.548 4.784 1.00 93.25 190 ARG A N 1
ATOM 1527 C CA . ARG A 1 190 ? -6.655 -1.430 5.020 1.00 93.25 190 ARG A CA 1
ATOM 1528 C C . ARG A 1 190 ? -7.175 -0.133 4.417 1.00 93.25 190 ARG A C 1
ATOM 1530 O O . ARG A 1 190 ? -6.400 0.772 4.129 1.00 93.25 190 ARG A O 1
ATOM 1537 N N . GLN A 1 191 ? -8.487 -0.021 4.238 1.00 94.94 191 GLN A N 1
ATOM 1538 C CA . GLN A 1 191 ? -9.096 1.241 3.813 1.00 94.94 191 GLN A CA 1
ATOM 1539 C C . GLN A 1 191 ? -8.753 2.350 4.820 1.00 94.94 191 GLN A C 1
ATOM 1541 O O . GLN A 1 191 ? -8.847 2.122 6.026 1.00 94.94 191 GLN A O 1
ATOM 1546 N N . ALA A 1 192 ? -8.367 3.530 4.328 1.00 93.81 192 ALA A N 1
ATOM 1547 C CA . ALA A 1 192 ? -8.117 4.677 5.192 1.00 93.81 192 ALA A CA 1
ATOM 1548 C C . ALA A 1 192 ? -9.412 5.076 5.910 1.00 93.81 192 ALA A C 1
ATOM 1550 O O . ALA A 1 192 ? -10.484 5.134 5.301 1.00 93.81 192 ALA A O 1
ATOM 1551 N N . THR A 1 193 ? -9.301 5.326 7.211 1.00 92.19 193 THR A N 1
ATOM 1552 C CA . THR A 1 193 ? -10.428 5.665 8.098 1.00 92.19 193 THR A CA 1
ATOM 1553 C C . THR A 1 193 ? -10.356 7.076 8.649 1.00 92.19 193 THR A C 1
ATOM 1555 O O . THR A 1 193 ? -11.283 7.523 9.322 1.00 92.19 193 THR A O 1
ATOM 1558 N N . SER A 1 194 ? -9.269 7.772 8.345 1.00 90.56 194 SER A N 1
ATOM 1559 C CA . SER A 1 194 ? -9.055 9.182 8.614 1.00 90.56 194 SER A CA 1
ATOM 1560 C C . SER A 1 194 ? -8.632 9.871 7.319 1.00 90.56 194 SER A C 1
ATOM 1562 O O . SER A 1 194 ? -8.241 9.223 6.344 1.00 90.56 194 SER A O 1
ATOM 1564 N N . SER A 1 195 ? -8.693 11.198 7.324 1.00 90.94 195 SER A N 1
ATOM 1565 C CA . SER A 1 195 ? -8.086 12.032 6.286 1.00 90.94 195 SER A CA 1
ATOM 1566 C C . SER A 1 195 ? -6.677 12.498 6.679 1.00 90.94 195 SER A C 1
ATOM 1568 O O . SER A 1 195 ? -6.166 13.443 6.090 1.00 90.94 195 SER A O 1
ATOM 1570 N N . GLY A 1 196 ? -6.070 11.871 7.691 1.00 89.44 196 GLY A N 1
ATOM 1571 C CA . GLY A 1 196 ? -4.936 12.403 8.445 1.00 89.44 196 GLY A CA 1
ATOM 1572 C C . GLY A 1 196 ? -5.353 12.888 9.835 1.00 89.44 196 GLY A C 1
ATOM 1573 O O . GLY A 1 196 ? -6.522 13.188 10.090 1.00 89.44 196 GLY A O 1
ATOM 1574 N N . SER A 1 197 ? -4.390 12.934 10.748 1.00 87.38 197 SER A N 1
ATOM 1575 C CA . SER A 1 197 ? -4.565 13.366 12.135 1.00 87.38 197 SER A CA 1
ATOM 1576 C C . SER A 1 197 ? -4.097 14.802 12.368 1.00 87.38 197 SER A C 1
ATOM 1578 O O . SER A 1 197 ? -4.577 15.442 13.300 1.00 87.38 197 SER A O 1
ATOM 1580 N N . THR A 1 198 ? -3.209 15.332 11.522 1.00 89.69 198 THR A N 1
ATOM 1581 C CA . THR A 1 198 ? -2.763 16.737 11.561 1.00 89.69 198 THR A CA 1
ATOM 1582 C C . THR A 1 198 ? -3.327 17.549 10.393 1.00 89.69 198 THR A C 1
ATOM 1584 O O . THR A 1 198 ? -3.686 17.007 9.347 1.00 89.69 198 THR A O 1
ATOM 1587 N N . GLU A 1 199 ? -3.375 18.878 10.523 1.00 90.31 199 GLU A N 1
ATOM 1588 C CA . GLU A 1 199 ? -3.812 19.750 9.421 1.00 90.31 199 GLU A CA 1
ATOM 1589 C C . GLU A 1 199 ? -2.910 19.616 8.180 1.00 90.31 199 GLU A C 1
ATOM 1591 O O . GLU A 1 199 ? -3.387 19.663 7.045 1.00 90.31 199 GLU A O 1
ATOM 1596 N N . ALA A 1 200 ? -1.606 19.403 8.384 1.00 90.19 200 ALA A N 1
ATOM 1597 C CA . ALA A 1 200 ? -0.649 19.196 7.302 1.00 90.19 200 ALA A CA 1
ATOM 1598 C C . ALA A 1 200 ? -0.927 17.896 6.527 1.00 90.19 200 ALA A C 1
ATOM 1600 O O . ALA A 1 200 ? -0.923 17.910 5.294 1.00 90.19 200 ALA A O 1
ATOM 1601 N N . GLU A 1 201 ? -1.218 16.798 7.231 1.00 90.19 201 GLU A N 1
ATOM 1602 C CA . GLU A 1 201 ? -1.609 15.518 6.625 1.00 90.19 201 GLU A CA 1
ATOM 1603 C C . GLU A 1 201 ? -2.921 15.660 5.837 1.00 90.19 201 GLU A C 1
ATOM 1605 O O . GLU A 1 201 ? -2.973 15.290 4.663 1.00 90.19 201 GLU A O 1
ATOM 1610 N N . VAL A 1 202 ? -3.942 16.298 6.427 1.00 91.19 202 VAL A N 1
ATOM 1611 C CA . VAL A 1 202 ? -5.233 16.569 5.763 1.00 91.19 202 VAL A CA 1
ATOM 1612 C C . VAL A 1 202 ? -5.049 17.415 4.505 1.00 91.19 202 VAL A C 1
ATOM 1614 O O . VAL A 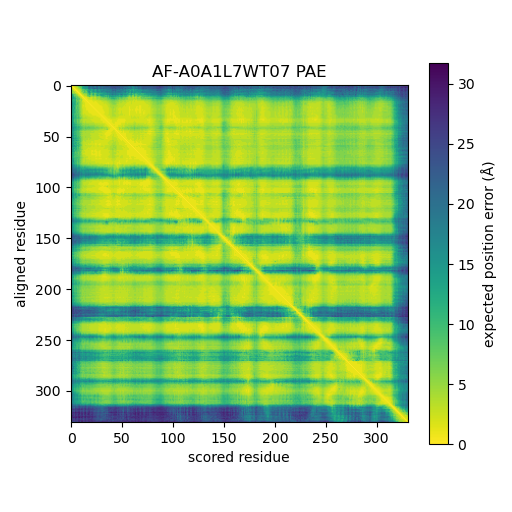1 202 ? -5.636 17.129 3.459 1.00 91.19 202 VAL A O 1
ATOM 1617 N N . ARG A 1 203 ? -4.214 18.455 4.572 1.00 91.62 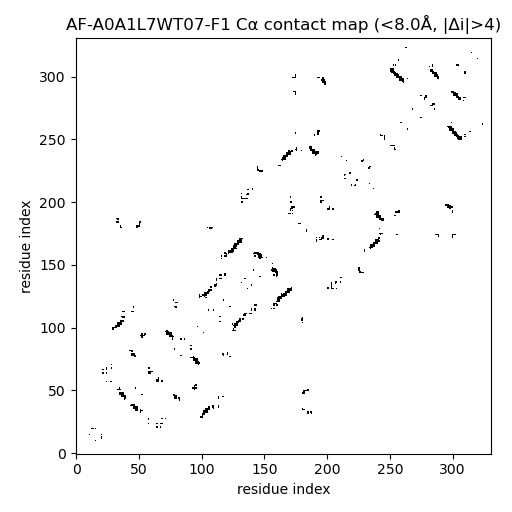203 ARG A N 1
ATOM 1618 C CA . ARG A 1 203 ? -3.898 19.305 3.421 1.00 91.62 203 ARG A CA 1
ATOM 1619 C C . ARG A 1 203 ? -3.172 18.522 2.328 1.00 91.62 203 ARG A C 1
ATOM 1621 O O . ARG A 1 203 ? -3.505 18.691 1.156 1.00 91.62 203 ARG A O 1
ATOM 1628 N N . SER A 1 204 ? -2.221 17.659 2.697 1.00 90.19 204 SER A N 1
ATOM 1629 C CA . SER A 1 204 ? -1.514 16.795 1.745 1.00 90.19 204 SER A CA 1
ATOM 1630 C C . SER A 1 204 ? -2.482 15.846 1.037 1.00 90.19 204 SER A C 1
ATOM 1632 O O . SER A 1 204 ? -2.507 15.795 -0.194 1.00 90.19 204 SER A O 1
ATOM 1634 N N . LEU A 1 205 ? -3.357 15.175 1.795 1.00 91.69 205 LEU A N 1
ATOM 1635 C CA . LEU A 1 205 ? -4.365 14.272 1.249 1.00 91.69 205 LEU A CA 1
ATOM 1636 C C . LEU A 1 205 ? -5.313 14.980 0.272 1.00 91.69 205 LEU A C 1
ATOM 1638 O O . LEU A 1 205 ? -5.500 14.502 -0.846 1.00 91.69 205 LEU A O 1
ATOM 1642 N N . ARG A 1 206 ? -5.841 16.153 0.643 1.00 92.38 206 ARG A N 1
ATOM 1643 C CA . ARG A 1 206 ? -6.670 16.982 -0.253 1.00 92.38 206 ARG A CA 1
ATOM 1644 C C . ARG A 1 206 ? -5.917 17.383 -1.523 1.00 92.38 206 ARG A C 1
ATOM 1646 O O . ARG A 1 206 ? -6.506 17.445 -2.601 1.00 92.38 206 ARG A O 1
ATOM 1653 N N . GLY A 1 207 ? -4.611 17.630 -1.413 1.00 91.12 207 GLY A N 1
ATOM 1654 C CA . GLY A 1 207 ? -3.731 17.851 -2.559 1.00 91.12 207 GLY A CA 1
ATOM 1655 C C . GLY A 1 207 ? -3.695 16.648 -3.505 1.00 91.12 207 GLY A C 1
ATOM 1656 O O . GLY A 1 207 ? -3.828 16.823 -4.716 1.00 91.12 207 GLY A O 1
ATOM 1657 N N . PHE A 1 208 ? -3.589 15.430 -2.964 1.00 91.56 208 PHE A N 1
ATOM 1658 C CA . PHE A 1 208 ? -3.693 14.188 -3.737 1.00 91.56 208 PHE A CA 1
ATOM 1659 C C . PHE A 1 208 ? -5.072 14.010 -4.371 1.00 91.56 208 PHE A C 1
ATOM 1661 O O . PHE A 1 208 ? -5.143 13.747 -5.567 1.00 91.56 208 PHE A O 1
ATOM 1668 N N . GLU A 1 209 ? -6.162 14.195 -3.627 1.00 93.31 209 GLU A N 1
ATOM 1669 C CA . GLU A 1 209 ? -7.529 14.086 -4.156 1.00 93.31 209 GLU A CA 1
ATOM 1670 C C . GLU A 1 209 ? -7.781 15.065 -5.310 1.00 93.31 209 GLU A C 1
ATOM 1672 O O . GLU A 1 209 ? -8.294 14.679 -6.365 1.00 93.31 209 GLU A O 1
ATOM 1677 N N . SER A 1 210 ? -7.369 16.324 -5.142 1.00 90.81 210 SER A N 1
ATOM 1678 C CA . SER A 1 210 ? -7.496 17.370 -6.159 1.00 90.81 210 SER A CA 1
ATOM 1679 C C . SER A 1 210 ? -6.666 17.061 -7.410 1.00 90.81 210 SER A C 1
ATOM 1681 O O . SER A 1 210 ? -7.153 17.172 -8.542 1.00 90.81 210 SER A O 1
ATOM 1683 N N . ALA A 1 211 ? -5.426 16.601 -7.227 1.00 88.75 211 ALA A N 1
ATOM 1684 C CA . ALA A 1 211 ? -4.555 16.230 -8.334 1.00 88.75 211 ALA A CA 1
ATOM 1685 C C . ALA A 1 211 ? -5.058 14.972 -9.070 1.00 88.75 211 ALA A C 1
ATOM 1687 O O . ALA A 1 211 ? -5.105 14.970 -10.297 1.00 88.75 211 ALA A O 1
ATOM 1688 N N . ILE A 1 212 ? -5.537 13.948 -8.353 1.00 90.38 212 ILE A N 1
ATOM 1689 C CA . ILE A 1 212 ? -6.171 12.755 -8.944 1.00 90.38 212 ILE A CA 1
ATOM 1690 C C . ILE A 1 212 ? -7.401 13.154 -9.760 1.00 90.38 212 ILE A C 1
ATOM 1692 O O . ILE A 1 212 ? -7.536 12.748 -10.913 1.00 90.38 212 ILE A O 1
ATOM 1696 N N . THR A 1 213 ? -8.272 13.989 -9.191 1.00 88.75 213 THR A N 1
ATOM 1697 C CA . THR A 1 213 ? -9.461 14.511 -9.880 1.00 88.75 213 THR A CA 1
ATOM 1698 C C . THR A 1 213 ? -9.065 15.227 -11.171 1.00 88.75 213 THR A C 1
ATOM 1700 O O . THR A 1 213 ? -9.656 14.993 -12.225 1.00 88.75 213 THR A O 1
ATOM 1703 N N . SER A 1 214 ? -7.999 16.025 -11.122 1.00 83.06 214 SER A N 1
ATOM 1704 C CA . SER A 1 214 ? -7.462 16.726 -12.290 1.00 83.06 214 SER A CA 1
ATOM 1705 C C . SER A 1 214 ? -6.885 15.787 -13.356 1.00 83.06 214 SER A C 1
ATOM 1707 O O . SER A 1 214 ? -7.022 16.083 -14.540 1.00 83.06 214 SER A O 1
ATOM 1709 N N . CYS A 1 215 ? -6.290 14.654 -12.967 1.00 79.62 215 CYS A N 1
ATOM 1710 C CA . CYS A 1 215 ? -5.809 13.622 -13.893 1.00 79.62 215 CYS A CA 1
ATOM 1711 C C . CYS A 1 215 ? -6.942 12.796 -14.527 1.00 79.62 215 CYS A C 1
ATOM 1713 O O . CYS A 1 215 ? -6.743 12.195 -15.581 1.00 79.62 215 CYS A O 1
ATOM 1715 N N . ILE A 1 216 ? -8.110 12.714 -13.881 1.00 82.06 216 ILE A N 1
ATOM 1716 C CA . ILE A 1 216 ? -9.266 11.953 -14.381 1.00 82.06 216 ILE A CA 1
ATOM 1717 C C . ILE A 1 216 ? -10.132 12.813 -15.311 1.00 82.06 216 ILE A C 1
ATOM 1719 O O . ILE A 1 216 ? -10.659 12.300 -16.299 1.00 82.06 216 ILE A O 1
ATOM 1723 N N . ILE A 1 217 ? -10.286 14.111 -15.024 1.00 79.06 217 ILE A N 1
ATOM 1724 C CA . ILE A 1 217 ? -11.144 15.009 -15.809 1.00 79.06 217 ILE A CA 1
ATOM 1725 C C . ILE A 1 217 ? -10.447 15.394 -17.133 1.00 79.06 217 ILE A C 1
ATOM 1727 O O . ILE A 1 217 ? -9.460 16.131 -17.110 1.00 79.06 217 ILE A O 1
ATOM 1731 N N . PRO A 1 218 ? -10.992 15.024 -18.313 1.00 64.06 218 PRO A N 1
ATOM 1732 C CA . PRO A 1 218 ? -10.340 15.216 -19.619 1.00 64.06 218 PRO A CA 1
ATOM 1733 C C . PRO A 1 218 ? -10.098 16.671 -20.068 1.00 64.06 218 PRO A C 1
ATOM 1735 O O . PRO A 1 218 ? -9.565 16.886 -21.153 1.00 64.06 218 PRO A O 1
ATOM 1738 N N . ARG A 1 219 ? -10.551 17.672 -19.301 1.00 61.47 219 ARG A N 1
ATOM 1739 C CA . ARG A 1 219 ? -10.565 19.100 -19.679 1.00 61.47 219 ARG A CA 1
ATOM 1740 C C . ARG A 1 219 ? -9.890 20.027 -18.666 1.00 61.47 219 ARG A C 1
ATOM 1742 O O . ARG A 1 219 ? -10.045 21.240 -18.758 1.00 61.47 219 ARG A O 1
ATOM 1749 N N . SER A 1 220 ? -9.150 19.492 -17.697 1.00 60.09 220 SER A N 1
ATOM 1750 C CA . SER A 1 220 ? -8.383 20.347 -16.789 1.00 60.09 220 SER A CA 1
ATOM 1751 C C . SER A 1 220 ? -7.286 21.080 -17.574 1.00 60.09 220 SER A C 1
ATOM 1753 O O . SER A 1 220 ? -6.343 20.457 -18.057 1.00 60.09 220 SER A O 1
ATOM 1755 N N . TYR A 1 221 ? -7.405 22.405 -17.727 1.00 57.69 221 TYR A N 1
ATOM 1756 C CA . TYR A 1 221 ? -6.442 23.238 -18.466 1.00 57.69 221 TYR A CA 1
ATOM 1757 C C . TYR A 1 221 ? -5.009 23.092 -17.941 1.00 57.69 221 TYR A C 1
ATOM 1759 O O . TYR A 1 221 ? -4.066 23.108 -18.733 1.00 57.69 221 TYR A O 1
ATOM 1767 N N . LEU A 1 222 ? -4.857 22.854 -16.634 1.00 56.47 222 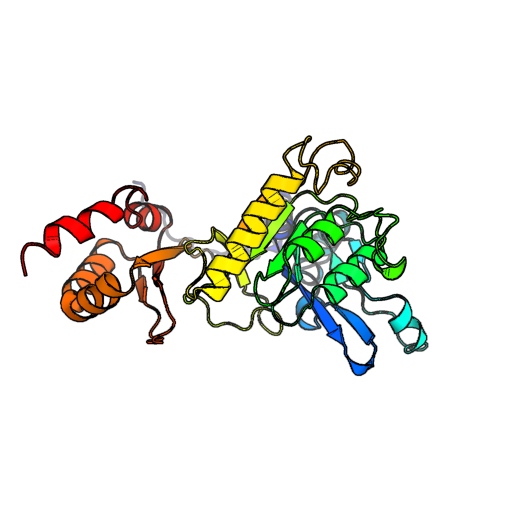LEU A N 1
ATOM 1768 C CA . LEU A 1 222 ? -3.566 22.632 -15.980 1.00 56.47 222 LEU A CA 1
ATOM 1769 C C . LEU A 1 222 ? -2.898 21.309 -16.398 1.00 56.47 222 LEU A C 1
ATOM 1771 O O . LEU A 1 222 ? -1.676 21.210 -16.346 1.00 56.47 222 LEU A O 1
ATOM 1775 N N . TYR A 1 223 ? -3.678 20.324 -16.860 1.00 57.69 223 TYR A N 1
ATOM 1776 C CA . TYR A 1 223 ? -3.196 18.980 -17.200 1.00 57.69 223 TYR A CA 1
ATOM 1777 C C . TYR A 1 223 ? -3.544 18.535 -18.633 1.00 57.69 223 TYR A C 1
ATOM 1779 O O . TYR A 1 223 ? -3.319 17.389 -19.011 1.00 57.69 223 TYR A O 1
ATOM 1787 N N . SER A 1 224 ? -4.012 19.456 -19.477 1.00 49.91 224 SER A N 1
ATOM 1788 C CA . SER A 1 224 ? -4.378 19.215 -20.885 1.00 49.91 224 SER A CA 1
ATOM 1789 C C . SER A 1 224 ? -3.235 18.689 -21.774 1.00 49.91 224 SER A C 1
ATOM 1791 O O . SER A 1 224 ? -3.479 18.271 -22.903 1.00 49.91 224 SER A O 1
ATOM 1793 N N . ARG A 1 225 ? -1.990 18.692 -21.275 1.00 53.84 225 ARG A N 1
ATOM 1794 C CA . ARG A 1 225 ? -0.781 18.217 -21.977 1.00 53.84 225 ARG A CA 1
ATOM 1795 C C . ARG A 1 225 ? -0.302 16.829 -21.560 1.00 53.84 225 ARG A C 1
ATOM 1797 O O . ARG A 1 225 ? 0.705 16.353 -22.076 1.00 53.84 225 ARG A O 1
ATOM 1804 N N . PHE A 1 226 ? -0.978 16.200 -20.612 1.00 56.25 226 PHE A N 1
ATOM 1805 C CA . PHE A 1 226 ? -0.625 14.871 -20.158 1.00 56.25 226 PHE A CA 1
ATOM 1806 C C . PHE A 1 226 ? -1.320 13.854 -21.082 1.00 56.25 226 PHE A C 1
ATOM 1808 O O . PHE A 1 226 ? -2.542 13.713 -21.061 1.00 56.25 226 PHE A O 1
ATOM 1815 N N . GLU A 1 227 ? -0.552 13.192 -21.958 1.00 55.53 227 GLU A N 1
ATOM 1816 C CA . GLU A 1 227 ? -1.055 12.116 -22.825 1.00 55.53 227 GLU A CA 1
ATOM 1817 C C . GLU A 1 227 ? -1.729 11.047 -21.965 1.00 55.53 227 GLU A C 1
ATOM 1819 O O . GLU A 1 227 ? -1.107 10.512 -21.052 1.00 55.53 227 GLU A O 1
ATOM 1824 N N . LYS A 1 228 ? -3.010 10.780 -22.246 1.00 62.53 228 LYS A N 1
ATOM 1825 C CA . LYS A 1 228 ? -3.878 9.857 -21.503 1.00 62.53 228 LYS A CA 1
ATOM 1826 C C . LYS A 1 228 ? -3.114 8.602 -21.084 1.00 62.53 228 LYS A C 1
ATOM 1828 O O . LYS A 1 228 ? -2.424 8.009 -21.912 1.00 62.53 228 LYS A O 1
ATOM 1833 N N . TRP A 1 229 ? -3.334 8.167 -19.841 1.00 75.75 229 TRP A N 1
ATOM 1834 C CA . TRP A 1 229 ? -2.978 6.832 -19.353 1.00 75.75 229 TRP A CA 1
ATOM 1835 C C . TRP A 1 229 ? -3.043 5.788 -20.466 1.00 75.75 229 TRP A C 1
ATOM 1837 O O . TRP A 1 229 ? -3.998 5.783 -21.248 1.00 75.75 229 TRP A O 1
ATOM 1847 N N . HIS A 1 230 ? -2.038 4.919 -20.545 1.00 64.62 230 HIS A N 1
ATOM 1848 C CA . HIS A 1 230 ? -1.898 3.991 -21.663 1.00 64.62 230 HIS A CA 1
ATOM 1849 C C . HIS A 1 230 ? -3.204 3.210 -21.920 1.00 64.62 230 HIS A C 1
ATOM 1851 O O . HIS A 1 230 ? -3.766 2.592 -21.016 1.00 64.62 230 HIS A O 1
ATOM 1857 N N . GLY A 1 231 ? -3.732 3.285 -23.146 1.00 70.12 231 GLY A N 1
ATOM 1858 C CA . GLY A 1 231 ? -5.018 2.670 -23.507 1.00 70.12 231 GLY A CA 1
ATOM 1859 C C . GLY A 1 231 ? -6.272 3.420 -23.026 1.00 70.12 231 GLY A C 1
ATOM 1860 O O . GLY A 1 231 ? -7.365 2.857 -23.042 1.00 70.12 231 GLY A O 1
ATOM 1861 N N . GLY A 1 232 ? -6.144 4.674 -22.582 1.00 75.31 232 GLY A N 1
ATOM 1862 C CA . GLY A 1 232 ? -7.255 5.541 -22.178 1.00 75.31 232 GLY A CA 1
ATOM 1863 C C . GLY A 1 232 ? -7.920 5.172 -20.848 1.00 75.31 232 GLY A C 1
ATOM 1864 O O . GLY A 1 232 ? -8.917 5.793 -20.482 1.00 75.31 232 GLY A O 1
ATOM 1865 N N . LYS A 1 233 ? -7.392 4.182 -20.120 1.00 83.75 233 LYS A N 1
ATOM 1866 C CA . LYS A 1 233 ? -7.903 3.745 -18.816 1.00 83.75 233 LYS A CA 1
ATOM 1867 C C . LYS A 1 233 ? -6.885 4.092 -17.737 1.00 83.75 233 LYS A C 1
ATOM 1869 O O . LYS A 1 233 ? -5.806 3.513 -17.701 1.00 83.75 233 LYS A O 1
ATOM 1874 N N . GLY A 1 234 ? -7.233 5.042 -16.871 1.00 88.06 234 GLY A N 1
ATOM 1875 C CA . GLY A 1 234 ? -6.411 5.380 -15.710 1.00 88.06 234 GLY A CA 1
ATOM 1876 C C . GLY A 1 234 ? -6.408 4.284 -14.642 1.00 88.06 234 GLY A C 1
ATOM 1877 O O . GLY A 1 234 ? -7.302 3.429 -14.632 1.00 88.06 234 GLY A O 1
ATOM 1878 N N . PRO A 1 235 ? -5.419 4.299 -13.733 1.00 94.50 235 PRO A N 1
ATOM 1879 C CA . PRO A 1 235 ? -5.378 3.370 -12.620 1.00 94.50 235 PRO A CA 1
ATOM 1880 C C . PRO A 1 235 ? -6.509 3.659 -11.628 1.00 94.50 235 PRO A C 1
ATOM 1882 O O . PRO A 1 235 ? -7.025 4.774 -11.525 1.00 94.50 235 PRO A O 1
ATOM 1885 N N . LYS A 1 236 ? -6.880 2.643 -10.850 1.00 95.44 236 LYS A N 1
ATOM 1886 C CA . LYS A 1 236 ? -7.784 2.809 -9.710 1.00 95.44 236 LYS A CA 1
ATOM 1887 C C . LYS A 1 236 ? -7.008 3.399 -8.539 1.00 95.44 236 LYS A C 1
ATOM 1889 O O . LYS A 1 236 ? -6.039 2.794 -8.084 1.00 95.44 236 LYS A O 1
ATOM 1894 N N . PHE A 1 237 ? -7.463 4.535 -8.028 1.00 95.44 237 PHE A N 1
ATOM 1895 C CA . PHE A 1 237 ? -6.907 5.143 -6.823 1.00 95.44 237 PHE A CA 1
ATOM 1896 C C . PHE A 1 237 ? -7.636 4.631 -5.582 1.00 95.44 237 PHE A C 1
ATOM 1898 O O . PHE A 1 237 ? -8.864 4.534 -5.569 1.00 95.44 237 PHE A O 1
ATOM 1905 N N . LYS A 1 238 ? -6.877 4.290 -4.542 1.00 96.81 238 LYS A N 1
ATOM 1906 C CA . LYS A 1 238 ? -7.391 3.843 -3.246 1.00 96.81 238 LYS A CA 1
ATOM 1907 C C . LYS A 1 238 ? -6.660 4.580 -2.138 1.00 96.81 238 LYS A C 1
ATOM 1909 O O . LYS A 1 238 ? -5.435 4.584 -2.120 1.00 96.81 238 LYS A O 1
ATOM 1914 N N . PHE A 1 239 ? -7.406 5.145 -1.201 1.00 95.69 239 PHE A N 1
ATOM 1915 C CA . PHE A 1 239 ? -6.843 5.713 0.019 1.00 95.69 239 PHE A CA 1
ATOM 1916 C C . PHE A 1 239 ? -6.808 4.633 1.088 1.00 95.69 239 PHE A C 1
ATOM 1918 O O . PHE A 1 239 ? -7.841 4.056 1.431 1.00 95.69 239 PHE A O 1
ATOM 1925 N N . VAL A 1 240 ? -5.615 4.310 1.562 1.00 96.12 240 VAL A N 1
ATOM 1926 C CA . VAL A 1 240 ? -5.380 3.189 2.474 1.00 96.12 240 VAL A CA 1
ATOM 1927 C C . VAL A 1 240 ? -4.535 3.626 3.652 1.00 96.12 240 VAL A C 1
ATOM 1929 O O . VAL A 1 240 ? -3.851 4.634 3.580 1.00 96.12 240 VAL A O 1
ATOM 1932 N N . SER A 1 241 ? -4.545 2.846 4.717 1.00 94.50 241 SER A N 1
ATOM 1933 C CA . SER A 1 241 ? -3.615 2.986 5.830 1.00 94.50 241 SER A CA 1
ATOM 1934 C C . SER A 1 241 ? -2.941 1.649 6.081 1.00 94.50 241 SER A C 1
ATOM 1936 O O . SER A 1 241 ? -3.468 0.595 5.706 1.00 94.50 241 SER A O 1
ATOM 1938 N N . PHE A 1 242 ? -1.776 1.678 6.718 1.00 93.75 242 PHE A N 1
ATOM 1939 C CA . PHE A 1 242 ? -1.143 0.448 7.167 1.00 93.75 242 PHE A CA 1
ATOM 1940 C C . PHE A 1 242 ? -1.972 -0.233 8.257 1.00 93.75 242 PHE A C 1
ATOM 1942 O O . PHE A 1 242 ? -2.680 0.409 9.039 1.00 93.75 242 PHE A O 1
ATOM 1949 N N . ALA A 1 243 ? -1.889 -1.555 8.277 1.00 91.56 243 ALA A N 1
ATOM 1950 C CA . ALA A 1 243 ? -2.517 -2.402 9.271 1.00 91.56 243 ALA A CA 1
ATOM 1951 C C . ALA A 1 243 ? -1.629 -3.618 9.552 1.00 91.56 243 ALA A C 1
ATOM 1953 O O . ALA A 1 243 ? -0.927 -4.074 8.643 1.00 91.56 243 ALA A O 1
ATOM 1954 N N . PRO A 1 244 ? -1.674 -4.189 10.765 1.00 89.00 244 PRO A N 1
ATOM 1955 C CA . PRO A 1 244 ? -1.039 -5.476 11.012 1.00 89.00 244 PRO A CA 1
ATOM 1956 C C . PRO A 1 244 ? -1.602 -6.537 10.061 1.00 89.00 244 PRO A C 1
ATOM 1958 O O . PRO A 1 244 ? -2.808 -6.573 9.804 1.00 89.00 244 PRO A O 1
ATOM 1961 N N . ILE A 1 245 ? -0.740 -7.418 9.549 1.00 85.31 245 ILE A N 1
ATOM 1962 C CA . ILE A 1 245 ? -1.209 -8.687 8.988 1.00 85.31 245 ILE A CA 1
ATOM 1963 C C . ILE A 1 245 ? -1.778 -9.508 10.137 1.00 85.31 245 ILE A C 1
ATOM 1965 O O . ILE A 1 245 ? -1.145 -9.690 11.178 1.00 85.31 245 ILE A O 1
ATOM 1969 N N . VAL A 1 246 ? -2.990 -9.994 9.926 1.00 78.69 246 VAL A N 1
ATOM 1970 C CA . VAL A 1 246 ? -3.653 -10.905 10.841 1.00 78.69 246 VAL A CA 1
ATOM 1971 C C . VAL A 1 246 ? -3.063 -12.292 10.589 1.00 78.69 246 VAL A C 1
ATOM 1973 O O . VAL A 1 246 ? -3.244 -12.860 9.515 1.00 78.69 246 VAL A O 1
ATOM 1976 N N . MET A 1 247 ? -2.269 -12.784 11.539 1.00 73.31 247 MET A N 1
ATOM 1977 C CA . MET A 1 247 ? -1.627 -14.099 11.449 1.00 73.31 247 MET A CA 1
ATOM 1978 C C . MET A 1 247 ? -2.646 -15.210 11.772 1.00 73.31 247 MET A C 1
ATOM 1980 O O . MET A 1 247 ? -3.613 -14.978 12.490 1.00 73.31 247 MET A O 1
ATOM 1984 N N . ASP A 1 248 ? -2.402 -16.427 11.279 1.00 63.16 248 ASP A N 1
ATOM 1985 C CA . ASP A 1 248 ? -3.000 -17.677 11.785 1.00 63.16 248 ASP A CA 1
ATOM 1986 C C . ASP A 1 248 ? -4.526 -17.830 11.699 1.00 63.16 248 ASP A C 1
ATOM 1988 O O . ASP A 1 248 ? -5.186 -18.066 12.709 1.00 63.16 248 ASP A O 1
ATOM 1992 N N . ASN A 1 249 ? -5.109 -17.767 10.492 1.00 65.94 249 ASN A N 1
ATOM 1993 C CA . ASN A 1 249 ? -6.557 -17.962 10.271 1.00 65.94 249 ASN A CA 1
ATOM 1994 C C . ASN A 1 249 ? -7.450 -17.096 11.176 1.00 65.94 249 ASN A C 1
ATOM 1996 O O . ASN A 1 249 ? -8.649 -17.360 11.287 1.00 65.94 249 ASN A O 1
ATOM 2000 N N . ASP A 1 250 ? -6.883 -16.079 11.825 1.00 77.31 250 ASP A N 1
ATOM 2001 C CA . ASP A 1 250 ? -7.607 -15.244 12.748 1.00 77.31 250 ASP A CA 1
ATOM 2002 C C . ASP A 1 250 ? -8.599 -14.420 11.914 1.00 77.31 250 ASP A C 1
ATOM 2004 O O . ASP A 1 250 ? -8.211 -13.644 11.038 1.00 77.31 250 ASP A O 1
ATOM 2008 N N . PRO A 1 251 ? -9.914 -14.630 12.097 1.00 77.25 251 PRO A N 1
ATOM 2009 C CA . PRO A 1 251 ? -10.922 -13.960 11.289 1.00 77.25 251 PRO A CA 1
ATOM 2010 C C . PRO A 1 251 ? -11.093 -12.491 11.700 1.00 77.25 251 PRO A C 1
ATOM 2012 O O . PRO A 1 251 ? -11.945 -11.787 11.137 1.00 77.25 251 PRO A O 1
ATOM 2015 N N . ARG A 1 252 ? -10.361 -12.032 12.724 1.00 83.88 252 ARG A N 1
ATOM 2016 C CA . ARG A 1 252 ? -10.424 -10.658 13.199 1.00 83.88 252 ARG A CA 1
ATOM 2017 C C . ARG A 1 252 ? -9.800 -9.731 12.166 1.00 83.88 252 ARG A C 1
ATOM 2019 O O . ARG A 1 252 ? -8.752 -9.992 11.603 1.00 83.88 252 ARG A O 1
ATOM 2026 N N . VAL A 1 253 ? -10.465 -8.621 11.903 1.00 87.88 253 VAL A N 1
ATOM 2027 C CA . VAL A 1 253 ? -10.003 -7.565 11.012 1.00 87.88 253 VAL A CA 1
ATOM 2028 C C . VAL A 1 253 ? -9.528 -6.410 11.871 1.00 87.88 253 VAL A C 1
ATOM 2030 O O . VAL A 1 253 ? -10.131 -6.100 12.898 1.00 87.88 253 VAL A O 1
ATOM 2033 N N . TYR A 1 254 ? -8.443 -5.783 11.436 1.00 89.94 254 TYR A N 1
ATOM 2034 C CA . TYR A 1 254 ? -7.989 -4.521 11.988 1.00 89.94 254 TYR A CA 1
ATOM 2035 C C . TYR A 1 254 ? -8.635 -3.372 11.220 1.00 89.94 254 TYR A C 1
ATOM 2037 O O . TYR A 1 254 ? -8.435 -3.232 10.010 1.00 89.94 254 TYR A O 1
ATOM 2045 N N . ASP A 1 255 ? -9.439 -2.575 11.907 1.00 91.44 255 ASP A N 1
ATOM 2046 C CA . ASP A 1 255 ? -10.170 -1.473 11.306 1.00 91.44 255 ASP A CA 1
ATOM 2047 C C . ASP A 1 255 ? -10.194 -0.237 12.210 1.00 91.44 255 ASP A C 1
ATOM 2049 O O . ASP A 1 255 ? -9.666 -0.270 13.314 1.00 91.44 255 ASP A O 1
ATOM 2053 N N . GLY A 1 256 ? -10.792 0.861 11.754 1.00 91.75 256 GLY A N 1
ATOM 2054 C CA . GLY A 1 256 ? -10.940 2.061 12.569 1.00 91.75 256 GLY A CA 1
ATOM 2055 C C . GLY A 1 256 ? -11.992 3.045 12.078 1.00 91.75 256 GLY A C 1
ATOM 2056 O O . GLY A 1 256 ? -12.714 2.800 11.102 1.00 91.75 256 GLY A O 1
ATOM 2057 N N . MET A 1 257 ? -12.066 4.167 12.783 1.00 91.88 257 MET A N 1
ATOM 2058 C CA . MET A 1 257 ? -12.805 5.374 12.431 1.00 91.88 257 MET A CA 1
ATOM 2059 C C . MET A 1 257 ? -12.088 6.612 12.975 1.00 91.88 257 MET A C 1
ATOM 2061 O O . MET A 1 257 ? -11.374 6.539 13.973 1.00 91.88 257 MET A O 1
ATOM 2065 N N . SER A 1 258 ? -12.300 7.754 12.333 1.00 89.94 258 SER A N 1
ATOM 2066 C CA . SER A 1 258 ? -11.855 9.055 12.829 1.00 89.94 258 SER A CA 1
ATOM 2067 C C . SER A 1 258 ? -12.988 9.736 13.597 1.00 89.94 258 SER A C 1
ATOM 2069 O O . SER A 1 258 ? -14.132 9.755 13.139 1.00 89.94 258 SER A O 1
ATOM 2071 N N . VAL A 1 259 ? -12.668 10.279 14.769 1.00 89.38 259 VAL A N 1
ATOM 2072 C CA . VAL A 1 259 ? -13.578 11.024 15.645 1.00 89.38 259 VAL A CA 1
ATOM 2073 C C . VAL A 1 259 ? -12.996 12.419 15.869 1.00 89.38 259 VAL A C 1
ATOM 2075 O O . VAL A 1 259 ? -11.778 12.588 15.954 1.00 89.38 259 VAL A O 1
ATOM 2078 N N . GLY A 1 260 ? -13.850 13.440 15.961 1.00 86.12 260 GLY A N 1
ATOM 2079 C CA . GLY A 1 260 ? -13.407 14.786 16.330 1.00 86.12 260 GLY A CA 1
ATOM 2080 C C . GLY A 1 260 ? -12.699 14.783 17.690 1.00 86.12 260 GLY A C 1
ATOM 2081 O O . GLY A 1 260 ? -13.121 14.084 18.612 1.00 86.12 260 GLY A O 1
ATOM 2082 N N . ARG A 1 261 ? -11.626 15.568 17.827 1.00 80.31 261 ARG A N 1
ATOM 2083 C CA . ARG A 1 261 ? -10.768 15.553 19.023 1.00 80.31 261 ARG A CA 1
ATOM 2084 C C . ARG A 1 261 ? -11.504 15.901 20.324 1.00 80.31 261 ARG A C 1
ATOM 2086 O O . ARG A 1 261 ? -11.302 15.227 21.332 1.00 80.31 261 ARG A O 1
ATOM 2093 N N . ILE A 1 262 ? -12.348 16.938 20.298 1.00 77.19 262 ILE A N 1
ATOM 2094 C CA . ILE A 1 262 ? -13.076 17.421 21.486 1.00 77.19 262 ILE A CA 1
ATOM 2095 C C . ILE A 1 262 ? -14.019 16.327 22.026 1.00 77.19 262 ILE A C 1
ATOM 2097 O O . ILE A 1 262 ? -13.867 15.955 23.192 1.00 77.19 262 ILE A O 1
ATOM 2101 N N . PRO A 1 263 ? -14.904 15.724 21.200 1.00 72.88 263 PRO A N 1
ATOM 2102 C CA . PRO A 1 263 ? -15.691 14.571 21.626 1.00 72.88 263 PRO A CA 1
ATOM 2103 C C . PRO A 1 263 ? -14.834 13.396 22.097 1.00 72.88 263 PRO A C 1
ATOM 2105 O O . PRO A 1 263 ? -15.141 12.805 23.123 1.00 72.88 263 PRO A O 1
ATOM 2108 N N . ALA A 1 264 ? -13.752 13.059 21.387 1.00 74.62 264 ALA A N 1
ATOM 2109 C CA . ALA A 1 264 ? -12.972 11.861 21.684 1.00 74.62 264 ALA A CA 1
ATOM 2110 C C . ALA A 1 264 ? -12.333 11.908 23.079 1.00 74.62 264 ALA A C 1
ATOM 2112 O O . ALA A 1 264 ? -12.472 10.959 23.845 1.00 74.62 264 ALA A O 1
ATOM 2113 N N . LYS A 1 265 ? -11.675 13.014 23.447 1.00 71.69 265 LYS A N 1
ATOM 2114 C CA . LYS A 1 265 ? -10.987 13.112 24.743 1.00 71.69 265 LYS A CA 1
ATOM 2115 C C . LYS A 1 265 ? -11.965 13.051 25.916 1.00 71.69 265 LYS A C 1
ATOM 2117 O O . LYS A 1 265 ? -11.749 12.282 26.849 1.00 71.69 265 LYS A O 1
ATOM 2122 N N . PHE A 1 266 ? -13.053 13.817 25.845 1.00 75.50 266 PHE A N 1
ATOM 2123 C CA . PHE A 1 266 ? -14.044 13.868 26.919 1.00 75.50 266 PHE A CA 1
ATOM 2124 C C . PHE A 1 266 ? -14.837 12.559 27.025 1.00 75.50 266 PHE A C 1
ATOM 2126 O O . PHE A 1 266 ? -14.985 12.000 28.111 1.00 75.50 266 PHE A O 1
ATOM 2133 N N . PHE A 1 267 ? -15.294 12.031 25.887 1.00 74.62 267 PHE A N 1
ATOM 2134 C CA . PHE A 1 267 ? -16.114 10.826 25.846 1.00 74.62 267 PHE A CA 1
ATOM 2135 C C . PHE A 1 267 ? -15.311 9.587 26.246 1.00 74.62 267 PHE A C 1
ATOM 2137 O O . PHE A 1 267 ? -15.748 8.826 27.101 1.00 74.62 267 PHE A O 1
ATOM 2144 N N . LEU A 1 268 ? -14.111 9.389 25.695 1.00 74.31 268 LEU A N 1
ATOM 2145 C CA . LEU A 1 268 ? -13.362 8.146 25.901 1.00 74.31 268 LEU A CA 1
ATOM 2146 C C . LEU A 1 268 ? -12.762 8.039 27.309 1.00 74.31 268 LEU A C 1
ATOM 2148 O O . LEU A 1 268 ? -12.687 6.938 27.850 1.00 74.31 268 LEU A O 1
ATOM 2152 N N . GLN A 1 269 ? -12.383 9.160 27.933 1.00 69.88 269 GLN A N 1
ATOM 2153 C CA . GLN A 1 269 ? -11.851 9.144 29.300 1.00 69.88 269 GLN A CA 1
ATOM 2154 C C . GLN A 1 269 ? -12.941 8.900 30.349 1.00 69.88 269 GLN A C 1
ATOM 2156 O O . GLN A 1 269 ? -12.703 8.183 31.319 1.00 69.88 269 GLN A O 1
ATOM 2161 N N . GLN A 1 270 ? -14.142 9.452 30.158 1.00 79.31 270 GLN A N 1
ATOM 2162 C CA . GLN A 1 270 ? -15.229 9.294 31.130 1.00 79.31 270 GLN A CA 1
ATOM 2163 C C . GLN A 1 270 ? -16.035 8.004 30.941 1.00 79.31 270 GLN A C 1
ATOM 2165 O O . GLN A 1 270 ? -16.696 7.548 31.872 1.00 79.31 270 GLN A O 1
ATOM 2170 N N . GLN A 1 271 ? -15.963 7.385 29.761 1.00 85.69 271 GLN A N 1
ATOM 2171 C CA . GLN A 1 271 ? -16.798 6.241 29.392 1.00 85.69 271 GLN A CA 1
ATOM 2172 C C . GLN A 1 271 ? -16.024 4.919 29.333 1.00 85.69 271 GLN A C 1
ATOM 2174 O O . GLN A 1 271 ? -16.392 4.028 28.572 1.00 85.69 271 GLN A O 1
ATOM 2179 N N . LYS A 1 272 ? -14.982 4.734 30.159 1.00 86.50 272 LYS A N 1
ATOM 2180 C CA . LYS A 1 272 ? -14.245 3.455 30.214 1.00 86.50 272 LYS A CA 1
ATOM 2181 C C . LYS A 1 272 ? -15.182 2.255 30.406 1.00 86.50 272 LYS A C 1
ATOM 2183 O O . LYS A 1 272 ? -15.092 1.283 29.672 1.00 86.50 272 LYS A O 1
ATOM 2188 N N . LYS A 1 273 ? -16.160 2.377 31.311 1.00 89.56 273 LYS A N 1
ATOM 2189 C CA . LYS A 1 273 ? -17.165 1.331 31.561 1.00 89.56 273 LYS A CA 1
ATOM 2190 C C . LYS A 1 273 ? -18.005 0.996 30.320 1.00 89.56 273 LYS A C 1
ATOM 2192 O O . LYS A 1 273 ? -18.368 -0.158 30.131 1.00 89.56 273 LYS A O 1
ATOM 2197 N N . LEU A 1 274 ? -18.328 1.991 29.492 1.00 88.25 274 LEU A N 1
ATOM 2198 C CA . LEU A 1 274 ? -19.065 1.782 28.244 1.00 88.25 274 LEU A CA 1
ATOM 2199 C C . LEU A 1 274 ? -18.201 1.062 27.208 1.00 88.25 274 LEU A C 1
ATOM 2201 O O . LEU A 1 274 ? -18.707 0.199 26.501 1.00 88.25 274 LEU A O 1
ATOM 2205 N N . LEU A 1 275 ? -16.917 1.424 27.110 1.00 90.06 275 LEU A N 1
ATOM 2206 C CA . LEU A 1 275 ? -15.976 0.749 26.220 1.00 90.06 275 LEU A CA 1
ATOM 2207 C C . LEU A 1 275 ? -15.804 -0.713 26.635 1.00 90.06 275 LEU A C 1
ATOM 2209 O O . LEU A 1 275 ? -15.954 -1.579 25.783 1.00 90.06 275 LEU A O 1
ATOM 2213 N N . ASP A 1 276 ? -15.614 -0.985 27.927 1.00 91.69 276 ASP A N 1
ATOM 2214 C CA . ASP A 1 276 ? -15.504 -2.347 28.460 1.00 91.69 276 ASP A CA 1
ATOM 2215 C C . ASP A 1 276 ? -16.786 -3.169 28.178 1.00 91.69 276 ASP A C 1
ATOM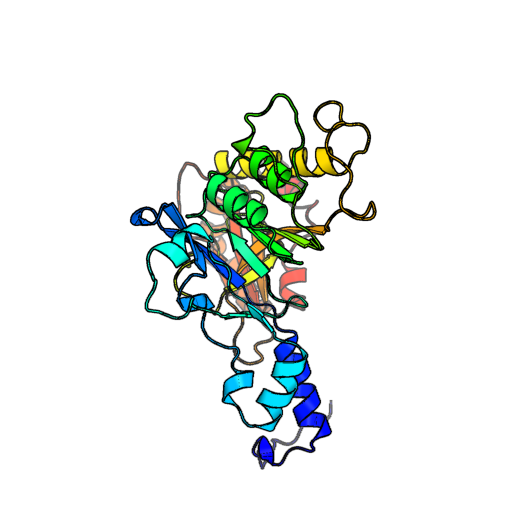 2217 O O . ASP A 1 276 ? -16.703 -4.309 27.718 1.00 91.69 276 ASP A O 1
ATOM 2221 N N . ASP A 1 277 ? -17.983 -2.588 28.377 1.00 91.12 277 ASP A N 1
ATOM 2222 C CA . ASP A 1 277 ? -19.266 -3.230 28.021 1.00 91.12 277 ASP A CA 1
ATOM 2223 C C . ASP A 1 277 ? -19.357 -3.513 26.516 1.00 91.12 277 ASP A C 1
ATOM 2225 O O . ASP A 1 277 ? -19.799 -4.583 26.092 1.00 91.12 277 ASP A O 1
ATOM 2229 N N . LEU A 1 278 ? -18.909 -2.568 25.688 1.00 90.00 278 LEU A N 1
ATOM 2230 C CA . LEU A 1 278 ? -18.928 -2.710 24.240 1.00 90.00 278 LEU A CA 1
ATOM 2231 C C . LEU A 1 278 ? -17.972 -3.816 23.783 1.00 90.00 278 LEU A C 1
ATOM 2233 O O . LEU A 1 278 ? -18.393 -4.680 23.015 1.00 90.00 278 LEU A O 1
ATOM 2237 N N . GLU A 1 279 ? -16.738 -3.843 24.292 1.00 93.12 279 GLU A N 1
ATOM 2238 C CA . GLU A 1 279 ? -15.767 -4.906 24.020 1.00 93.12 279 GLU A CA 1
ATOM 2239 C C . GLU A 1 279 ? -16.303 -6.274 24.457 1.00 93.12 279 GLU A C 1
ATOM 2241 O O . GLU A 1 279 ? -16.220 -7.239 23.693 1.00 93.12 279 GLU A O 1
ATOM 2246 N N . GLN A 1 280 ? -16.916 -6.364 25.643 1.00 92.69 280 GLN A N 1
ATOM 2247 C CA . GLN A 1 280 ? -17.510 -7.602 26.149 1.00 92.69 280 GLN A CA 1
ATOM 2248 C C . GLN A 1 280 ? -18.668 -8.083 25.264 1.00 92.69 280 GLN A C 1
ATOM 2250 O O . GLN A 1 280 ? -18.768 -9.273 24.958 1.00 92.69 280 GLN A O 1
ATOM 2255 N N . ARG A 1 281 ? -19.542 -7.171 24.823 1.00 90.69 281 ARG A N 1
ATOM 2256 C CA . ARG A 1 281 ? -20.722 -7.497 24.007 1.00 90.69 281 ARG A CA 1
ATOM 2257 C C . ARG A 1 281 ? -20.378 -7.839 22.566 1.00 90.69 281 ARG A C 1
ATOM 2259 O O . ARG A 1 281 ? -21.053 -8.675 21.965 1.00 90.69 281 ARG A O 1
ATOM 2266 N N . THR A 1 282 ? -19.374 -7.187 21.984 1.00 90.06 282 THR A N 1
ATOM 2267 C CA . THR A 1 282 ? -18.996 -7.398 20.580 1.00 90.06 282 THR A CA 1
ATOM 2268 C C . THR A 1 282 ? -17.793 -8.316 20.411 1.00 90.06 282 THR A C 1
ATOM 2270 O O . THR A 1 282 ? -17.472 -8.671 19.280 1.00 90.06 282 THR A O 1
ATOM 2273 N N . GLY A 1 283 ? -17.076 -8.669 21.478 1.00 90.81 283 GLY A N 1
ATOM 2274 C CA . GLY A 1 283 ? -15.809 -9.400 21.392 1.00 90.81 283 GLY A CA 1
ATOM 2275 C C . GLY A 1 283 ? -14.752 -8.697 20.526 1.00 90.81 283 GLY A C 1
ATOM 2276 O O . GLY A 1 283 ? -13.861 -9.356 19.990 1.00 90.81 283 GLY A O 1
ATOM 2277 N N . CYS A 1 284 ? -14.889 -7.387 20.298 1.00 92.06 284 CYS A N 1
ATOM 2278 C CA . CYS A 1 284 ? -13.924 -6.584 19.549 1.00 92.06 284 CYS A CA 1
ATOM 2279 C C . CYS A 1 284 ? -13.102 -5.787 20.546 1.00 92.06 284 CYS A C 1
ATOM 2281 O O . CYS A 1 284 ? -13.690 -5.131 21.393 1.00 92.06 284 CYS A O 1
ATOM 2283 N N . SER A 1 285 ? -11.781 -5.787 20.400 1.00 92.44 285 SER A N 1
ATOM 2284 C CA . SER A 1 285 ? -10.938 -4.860 21.148 1.00 92.44 285 SER A CA 1
ATOM 2285 C C . SER A 1 285 ? -10.996 -3.477 20.504 1.00 92.44 285 SER A C 1
ATOM 2287 O O . SER A 1 285 ? -10.884 -3.351 19.280 1.00 92.44 285 SER A O 1
ATOM 2289 N N . ILE A 1 286 ? -11.198 -2.452 21.318 1.00 91.69 286 ILE A N 1
ATOM 2290 C CA . ILE A 1 286 ? -11.223 -1.049 20.935 1.00 91.69 286 ILE A CA 1
ATOM 2291 C C . ILE A 1 286 ? -9.857 -0.459 21.266 1.00 91.69 286 ILE A C 1
ATOM 2293 O O . ILE A 1 286 ? -9.385 -0.493 22.398 1.00 91.69 286 ILE A O 1
ATOM 2297 N N . LEU A 1 287 ? -9.208 0.098 20.252 1.00 90.44 287 LEU A N 1
ATOM 2298 C CA . LEU A 1 287 ? -7.868 0.653 20.358 1.00 90.44 287 LEU A CA 1
ATOM 2299 C C . LEU A 1 287 ? -7.963 2.164 20.229 1.00 90.44 287 LEU A C 1
ATOM 2301 O O . LEU A 1 287 ? -8.434 2.676 19.221 1.00 90.44 287 LEU A O 1
ATOM 2305 N N . ILE A 1 288 ? -7.508 2.893 21.235 1.00 88.12 288 ILE A N 1
ATOM 2306 C CA . ILE A 1 288 ? -7.475 4.355 21.198 1.00 88.12 288 ILE A CA 1
ATOM 2307 C C . ILE A 1 288 ? -6.011 4.749 21.259 1.00 88.12 288 ILE A C 1
ATOM 2309 O O . ILE A 1 288 ? -5.292 4.310 22.158 1.00 88.12 288 ILE A O 1
ATOM 2313 N N . SER A 1 289 ? -5.554 5.539 20.287 1.00 82.81 289 SER A N 1
ATOM 2314 C CA . SER A 1 289 ? -4.178 6.030 20.322 1.00 82.81 289 SER A CA 1
ATOM 2315 C C . SER A 1 289 ? -3.975 6.896 21.565 1.00 82.81 289 SER A C 1
ATOM 2317 O O . SER A 1 289 ? -4.745 7.823 21.817 1.00 82.81 289 SER A O 1
ATOM 2319 N N . ALA A 1 290 ? -2.941 6.579 22.343 1.00 71.19 290 ALA A N 1
ATOM 2320 C CA . ALA A 1 290 ? -2.590 7.299 23.563 1.00 71.19 290 ALA A CA 1
ATOM 2321 C C . ALA A 1 290 ? -1.887 8.644 23.290 1.00 71.19 290 ALA A C 1
ATOM 2323 O O . ALA A 1 290 ? -1.573 9.368 24.233 1.00 71.19 290 ALA A O 1
ATOM 2324 N N . GLU A 1 291 ? -1.605 8.976 22.025 1.00 76.50 291 GLU A N 1
ATOM 2325 C CA . GLU A 1 291 ? -0.914 10.214 21.665 1.00 76.50 291 GLU A CA 1
ATOM 2326 C C . GLU A 1 291 ? -1.830 11.430 21.853 1.00 76.50 291 GLU A C 1
ATOM 2328 O O . GLU A 1 291 ? -2.669 11.741 21.007 1.00 76.50 291 GLU A O 1
ATOM 2333 N N . ASP A 1 292 ? -1.638 12.147 22.960 1.00 66.94 292 ASP A N 1
ATOM 2334 C CA . ASP A 1 292 ? -2.269 13.442 23.209 1.00 66.94 292 ASP A CA 1
ATOM 2335 C C . ASP A 1 292 ? -1.326 14.540 22.692 1.00 66.94 292 ASP A C 1
ATOM 2337 O O . ASP A 1 292 ? -0.429 15.010 23.390 1.00 66.94 292 ASP A O 1
ATOM 2341 N N . ASN A 1 293 ? -1.466 14.890 21.412 1.00 80.25 293 ASN A N 1
ATOM 2342 C CA . ASN A 1 293 ? -0.738 16.003 20.809 1.00 80.25 293 ASN A CA 1
ATOM 2343 C C . ASN A 1 293 ? -1.722 17.124 20.454 1.00 80.25 293 ASN A C 1
ATOM 2345 O O . ASN A 1 293 ? -2.729 16.903 19.777 1.00 80.25 293 ASN A O 1
ATOM 2349 N N . ASP A 1 294 ? -1.414 18.347 20.890 1.00 83.06 294 ASP A N 1
ATOM 2350 C CA . ASP A 1 294 ? -2.259 19.520 20.667 1.00 83.06 294 ASP A CA 1
ATOM 2351 C C . ASP A 1 294 ? -2.455 19.896 19.197 1.00 83.06 294 ASP A C 1
ATOM 2353 O O . ASP A 1 294 ? -3.419 20.582 18.861 1.00 83.06 294 ASP A O 1
ATOM 2357 N N . SER A 1 295 ? -1.600 19.392 18.312 1.00 85.69 295 SER A N 1
ATOM 2358 C CA . SER A 1 295 ? -1.714 19.581 16.864 1.00 85.69 295 SER A CA 1
ATOM 2359 C C . SER A 1 295 ? -2.717 18.646 16.176 1.00 85.69 295 SER A C 1
ATOM 2361 O O . SER A 1 295 ? -2.964 18.797 14.976 1.00 85.69 295 SER A O 1
ATOM 2363 N N . LEU A 1 296 ? -3.293 17.678 16.898 1.00 86.69 296 LEU A N 1
ATOM 2364 C CA . LEU A 1 296 ? -4.243 16.737 16.314 1.00 86.69 296 LEU A CA 1
ATOM 2365 C C . LEU A 1 296 ? -5.605 17.406 16.107 1.00 86.69 296 LEU A C 1
ATOM 2367 O O . LEU A 1 296 ? -6.150 18.047 17.008 1.00 86.69 296 LEU A O 1
ATOM 2371 N N . THR A 1 297 ? -6.179 17.231 14.920 1.00 87.12 297 THR A N 1
ATOM 2372 C CA . THR A 1 297 ? -7.537 17.695 14.587 1.00 87.12 297 THR A CA 1
ATOM 2373 C C . THR A 1 297 ? -8.576 16.599 14.819 1.0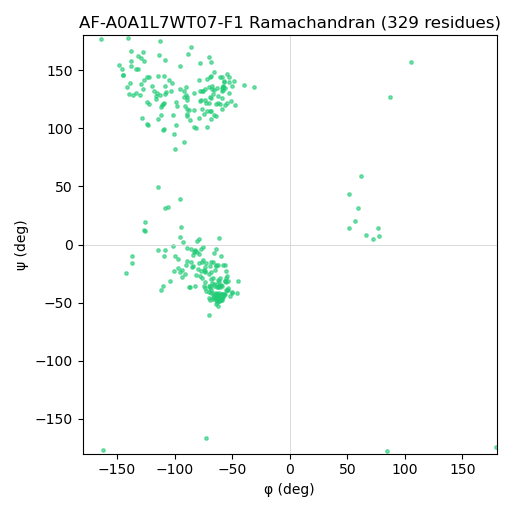0 87.12 297 THR A C 1
ATOM 2375 O O . THR A 1 297 ? -9.734 16.879 15.136 1.00 87.12 297 THR A O 1
ATOM 2378 N N . THR A 1 298 ? -8.154 15.338 14.710 1.00 89.88 298 THR A N 1
ATOM 2379 C CA . THR A 1 298 ? -8.989 14.155 14.919 1.00 89.88 298 THR A CA 1
ATOM 2380 C C . THR A 1 298 ? -8.244 13.090 15.716 1.00 89.88 298 THR A C 1
ATOM 2382 O O . THR A 1 298 ? -7.015 13.014 15.682 1.00 89.88 298 THR A O 1
ATOM 2385 N N . THR A 1 299 ? -8.998 12.252 16.420 1.00 89.31 299 THR A N 1
ATOM 2386 C CA . THR A 1 299 ? -8.501 11.053 17.097 1.00 89.31 299 THR A CA 1
ATOM 2387 C C . THR A 1 299 ? -8.983 9.834 16.326 1.00 89.31 299 THR A C 1
ATOM 2389 O O . THR A 1 299 ? -10.159 9.731 15.979 1.00 89.31 299 THR A O 1
ATOM 2392 N N . GLU A 1 300 ? -8.080 8.902 16.038 1.00 89.81 300 GLU A N 1
ATOM 2393 C CA . GLU A 1 300 ? -8.447 7.638 15.408 1.00 89.81 300 GLU A CA 1
ATOM 2394 C C . GLU A 1 300 ? -8.773 6.591 16.481 1.00 89.81 300 GLU A C 1
ATOM 2396 O O . GLU A 1 300 ? -7.988 6.377 17.406 1.00 89.81 300 GLU A O 1
ATOM 2401 N N . VAL A 1 301 ? -9.932 5.946 16.348 1.00 91.38 301 VAL A N 1
ATOM 2402 C CA . VAL A 1 301 ? -10.381 4.836 17.196 1.00 91.38 301 VAL A CA 1
ATOM 2403 C C . VAL A 1 301 ? -10.385 3.570 16.351 1.00 91.38 301 VAL A C 1
ATOM 2405 O O . VAL A 1 301 ? -11.048 3.501 15.316 1.00 91.38 301 VAL A O 1
ATOM 2408 N N . GLY A 1 302 ? -9.608 2.584 16.771 1.00 92.06 302 GLY A N 1
ATOM 2409 C CA . GLY A 1 302 ? -9.429 1.300 16.122 1.00 92.06 302 GLY A CA 1
ATOM 2410 C C . GLY A 1 302 ? -10.338 0.227 16.690 1.00 92.06 302 GLY A C 1
ATOM 2411 O O . GLY A 1 302 ? -10.729 0.265 17.852 1.00 92.06 302 GLY A O 1
ATOM 2412 N N . PHE A 1 303 ? -10.632 -0.761 15.859 1.00 92.12 303 PHE A N 1
ATOM 2413 C CA . PHE A 1 303 ? -11.391 -1.950 16.205 1.00 92.12 303 PHE A CA 1
ATOM 2414 C C . PHE A 1 303 ? -10.608 -3.166 15.737 1.00 92.12 303 PHE A C 1
ATOM 2416 O O . PHE A 1 303 ? -10.230 -3.262 14.568 1.00 92.12 303 PHE A O 1
ATOM 2423 N N . HIS A 1 304 ? -10.402 -4.117 16.634 1.00 92.00 304 HIS A N 1
ATOM 2424 C CA . HIS A 1 304 ? -9.787 -5.394 16.326 1.00 92.00 304 HIS A CA 1
ATOM 2425 C C . HIS A 1 304 ? -10.734 -6.524 16.732 1.00 92.00 304 HIS A C 1
ATOM 2427 O O . HIS A 1 304 ? -10.906 -6.831 17.910 1.00 92.00 304 HIS A O 1
ATOM 2433 N N . GLY A 1 305 ? -11.405 -7.122 15.749 1.00 91.25 305 GLY A N 1
ATOM 2434 C CA . GLY A 1 305 ? -12.469 -8.097 15.992 1.00 91.25 305 GLY A CA 1
ATOM 2435 C C . GLY A 1 305 ? -13.081 -8.620 14.697 1.00 91.25 305 GLY A C 1
ATOM 2436 O O . GLY A 1 305 ? -12.594 -8.319 13.612 1.00 91.25 305 GLY A O 1
ATOM 2437 N N . SER A 1 306 ? -14.146 -9.422 14.764 1.00 86.81 306 SER A N 1
ATOM 2438 C CA . SER A 1 306 ? -14.725 -10.010 13.545 1.00 86.81 306 SER A CA 1
ATOM 2439 C C . SER A 1 306 ? -15.210 -8.942 12.547 1.00 86.81 306 SER A C 1
ATOM 2441 O O . SER A 1 306 ? -15.789 -7.923 12.928 1.00 86.81 306 SER A O 1
ATOM 2443 N N . LYS A 1 307 ? -15.059 -9.203 11.240 1.00 82.94 307 LYS A N 1
ATOM 2444 C CA . LYS A 1 307 ? -15.471 -8.271 10.167 1.00 82.94 307 LYS A CA 1
ATOM 2445 C C . LYS A 1 307 ? -16.947 -7.856 10.227 1.00 82.94 307 LYS A C 1
ATOM 2447 O O . LYS A 1 307 ? -17.316 -6.774 9.775 1.00 82.94 307 LYS A O 1
ATOM 2452 N N . LYS A 1 308 ? -17.823 -8.739 10.717 1.00 84.88 308 LYS A N 1
ATOM 2453 C CA . LYS A 1 308 ? -19.258 -8.447 10.862 1.00 84.88 308 LYS A CA 1
ATOM 2454 C C . LYS A 1 308 ? -19.489 -7.401 11.953 1.00 84.88 308 LYS A C 1
ATOM 2456 O O . LYS A 1 308 ? -20.329 -6.525 11.784 1.00 84.88 308 LYS A O 1
ATOM 2461 N N . LEU A 1 309 ? -18.730 -7.492 13.040 1.00 81.50 309 LEU A N 1
ATOM 2462 C CA . LEU A 1 309 ? -18.874 -6.634 14.210 1.00 81.50 309 LEU A CA 1
ATOM 2463 C C . LEU A 1 309 ? -18.168 -5.293 14.011 1.00 81.50 309 LEU A C 1
ATOM 2465 O O . LEU A 1 309 ? -18.741 -4.266 14.357 1.00 81.50 309 LEU A O 1
ATOM 2469 N N . SER A 1 310 ? -17.020 -5.260 13.327 1.00 78.44 310 SER A N 1
ATOM 2470 C CA . SER A 1 310 ? -16.383 -3.988 12.953 1.00 78.44 310 SER A CA 1
ATOM 2471 C C . SE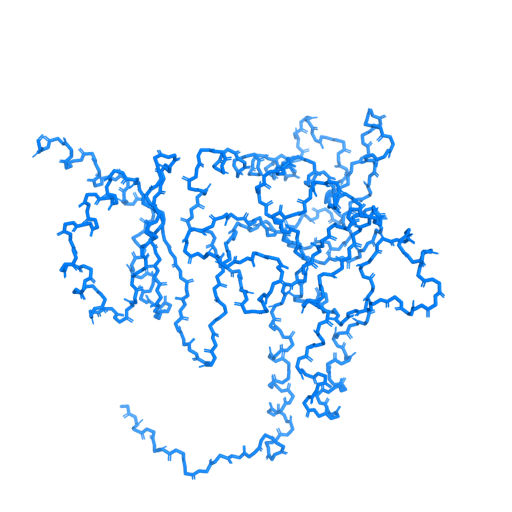R A 1 310 ? -17.292 -3.116 12.077 1.00 78.44 310 SER A C 1
ATOM 2473 O O . SER A 1 310 ? -17.333 -1.898 12.234 1.00 78.44 310 SER A O 1
ATOM 2475 N N . LYS A 1 311 ? -18.101 -3.733 11.202 1.00 82.50 311 LYS A N 1
ATOM 2476 C CA . LYS A 1 311 ? -19.129 -3.025 10.423 1.00 82.50 311 LYS A CA 1
ATOM 2477 C C . LYS A 1 311 ? -20.280 -2.484 11.270 1.00 82.50 311 LYS A C 1
ATOM 2479 O O . LYS A 1 311 ? -20.820 -1.450 10.907 1.00 82.50 311 LYS A O 1
ATOM 2484 N N . LEU A 1 312 ? -20.662 -3.170 12.348 1.00 83.88 312 LEU A N 1
ATOM 2485 C CA . LEU A 1 312 ? -21.714 -2.710 13.262 1.00 83.88 312 LEU A CA 1
ATOM 2486 C C . LEU A 1 312 ? -21.256 -1.479 14.052 1.00 83.88 312 LEU A C 1
ATOM 2488 O O . LEU A 1 312 ? -22.040 -0.567 14.289 1.00 83.88 312 LEU A O 1
ATOM 2492 N N . LEU A 1 313 ? -19.975 -1.461 14.430 1.00 81.12 313 LEU A N 1
ATOM 2493 C CA . LEU A 1 313 ? -19.367 -0.372 15.190 1.00 81.12 313 LEU A CA 1
ATOM 2494 C C . LEU A 1 313 ? -19.130 0.885 14.359 1.00 81.12 313 LEU A C 1
ATOM 2496 O O . LEU A 1 313 ? -18.998 1.953 14.938 1.00 81.12 313 LEU A O 1
ATOM 2500 N N . ARG A 1 314 ? -19.100 0.788 13.026 1.00 75.69 314 ARG A N 1
ATOM 2501 C CA . ARG A 1 314 ? -19.112 1.952 12.138 1.00 75.69 314 ARG A CA 1
ATOM 2502 C C . ARG A 1 314 ? -20.553 2.432 11.975 1.00 75.69 314 ARG A C 1
ATOM 2504 O O . ARG A 1 314 ? -21.272 1.851 11.159 1.00 75.69 314 ARG A O 1
ATOM 2511 N N . PRO A 1 315 ? -21.002 3.492 12.672 1.00 65.19 315 PRO A N 1
ATOM 2512 C CA . PRO A 1 315 ? -22.249 4.115 12.273 1.00 65.19 315 PRO A CA 1
ATOM 2513 C C . PRO A 1 315 ? -22.083 4.569 10.823 1.00 65.19 315 PRO A C 1
ATOM 2515 O O . PRO A 1 315 ? -20.991 4.971 10.406 1.00 65.19 315 PRO A O 1
ATOM 2518 N N . ASN A 1 316 ? -23.156 4.472 10.038 1.00 57.38 316 ASN A N 1
ATOM 2519 C CA . ASN A 1 316 ? -23.170 5.039 8.695 1.00 57.38 316 ASN A CA 1
ATOM 2520 C C . ASN A 1 316 ? -22.632 6.468 8.802 1.00 57.38 316 ASN A C 1
ATOM 2522 O O . ASN A 1 316 ? -23.170 7.278 9.553 1.00 57.38 316 ASN A O 1
ATOM 2526 N N . SER A 1 317 ? -21.535 6.756 8.101 1.00 45.22 317 SER A N 1
ATOM 2527 C CA . SER A 1 317 ? -20.644 7.908 8.315 1.00 45.22 317 SER A CA 1
ATOM 2528 C C . SER A 1 317 ? -21.293 9.292 8.149 1.00 45.22 317 SER A C 1
ATOM 2530 O O . SER A 1 317 ? -20.611 10.306 8.221 1.00 45.22 317 SER A O 1
ATOM 2532 N N . ARG A 1 318 ? -22.611 9.349 7.941 1.00 41.25 318 ARG A N 1
ATOM 2533 C CA . ARG A 1 318 ? -23.438 10.558 7.941 1.00 41.25 318 ARG A CA 1
ATOM 2534 C C . ARG A 1 318 ? -24.004 10.926 9.320 1.00 41.25 318 ARG A C 1
ATOM 2536 O O . ARG A 1 318 ? -24.501 12.034 9.463 1.00 41.25 318 ARG A O 1
ATOM 2543 N N . THR A 1 319 ? -23.965 10.035 10.316 1.00 36.41 319 THR A N 1
ATOM 2544 C CA . THR A 1 319 ? -24.711 10.235 11.576 1.00 36.41 319 THR A CA 1
ATOM 2545 C C . THR A 1 319 ? -23.888 10.869 12.709 1.00 36.41 319 THR A C 1
ATOM 2547 O O . THR A 1 319 ? -24.466 11.520 13.571 1.00 36.41 319 THR A O 1
ATOM 2550 N N . ILE A 1 320 ? -22.551 10.763 12.717 1.00 40.19 320 ILE A N 1
ATOM 2551 C CA . ILE A 1 320 ? -21.737 11.314 13.828 1.00 40.19 320 ILE A CA 1
ATOM 2552 C C . ILE A 1 320 ? -21.643 12.852 13.790 1.00 40.19 320 ILE A C 1
ATOM 2554 O O . ILE A 1 320 ? -21.467 13.470 14.835 1.00 40.19 320 ILE A O 1
ATOM 2558 N N . SER A 1 321 ? -21.840 13.497 12.636 1.00 37.69 321 SER A N 1
ATOM 2559 C CA . SER A 1 321 ? -21.850 14.966 12.548 1.00 37.69 321 SER A CA 1
ATOM 2560 C C . SER A 1 321 ? -22.995 15.632 13.326 1.00 37.69 321 SER A C 1
ATOM 2562 O O . SER A 1 321 ? -22.879 16.811 13.624 1.00 37.69 321 SER A O 1
ATOM 2564 N N . TYR A 1 322 ? -24.054 14.903 13.702 1.00 34.12 322 TYR A N 1
ATOM 2565 C CA . TYR A 1 322 ? -25.230 15.484 14.366 1.00 34.12 322 TYR A CA 1
ATOM 2566 C C . TYR A 1 322 ? -25.243 15.367 15.895 1.00 34.12 322 TYR A C 1
ATOM 2568 O O . TYR A 1 322 ? -25.912 16.148 16.556 1.00 34.12 322 TYR A O 1
ATOM 2576 N N . VAL A 1 323 ? -24.480 14.450 16.498 1.00 39.44 323 VAL A N 1
ATOM 2577 C CA . VAL A 1 323 ? -24.520 14.273 17.968 1.00 39.44 323 VAL A CA 1
ATOM 2578 C C . VAL A 1 323 ? -23.694 15.347 18.701 1.00 39.44 323 VAL A C 1
ATOM 2580 O O . VAL A 1 323 ? -23.860 15.557 19.897 1.00 39.44 323 VAL A O 1
ATOM 2583 N N . SER A 1 324 ? -22.819 16.063 17.987 1.00 42.75 324 SER A N 1
ATOM 2584 C CA . SER A 1 324 ? -21.961 17.107 18.564 1.00 42.75 324 SER A CA 1
ATOM 2585 C C . SER A 1 324 ? -22.655 18.462 18.755 1.00 42.75 324 SER A C 1
ATOM 2587 O O . SER A 1 324 ? -22.206 19.222 19.608 1.00 42.75 324 SER A O 1
ATOM 2589 N N . GLU A 1 325 ? -23.686 18.799 17.975 1.00 39.94 325 GLU A N 1
ATOM 2590 C CA . GLU A 1 325 ? -24.334 20.124 18.056 1.00 39.94 325 GLU A CA 1
ATOM 2591 C C . GLU A 1 325 ? -25.444 20.164 19.120 1.00 39.94 325 GLU A C 1
ATOM 2593 O O . GLU A 1 325 ? -25.544 21.140 19.868 1.00 39.94 325 GLU A O 1
ATOM 2598 N N . ASP A 1 326 ? -26.191 19.070 19.287 1.00 38.88 326 ASP A N 1
ATOM 2599 C CA . ASP A 1 326 ? -27.312 19.013 20.239 1.00 38.88 326 ASP A CA 1
ATOM 2600 C C . ASP A 1 326 ? -26.876 18.794 21.700 1.00 38.88 326 ASP A C 1
ATOM 2602 O O . ASP A 1 326 ? -27.614 19.132 22.617 1.00 38.88 326 ASP A O 1
ATOM 2606 N N . TYR A 1 327 ? -25.671 18.263 21.950 1.00 39.69 327 TYR A N 1
ATOM 2607 C CA . TYR A 1 327 ? -25.160 18.070 23.319 1.00 39.69 327 TYR A CA 1
ATOM 2608 C C . TYR A 1 327 ? -24.357 19.270 23.845 1.00 39.69 327 TYR A C 1
ATOM 2610 O O . TYR A 1 327 ? -24.294 19.484 25.056 1.00 39.69 327 TYR A O 1
ATOM 2618 N N . ALA A 1 328 ? -23.764 20.071 22.952 1.00 38.50 328 ALA A N 1
ATOM 2619 C CA . ALA A 1 328 ? -23.007 21.273 23.318 1.00 38.50 328 ALA A CA 1
ATOM 2620 C C . ALA A 1 328 ? -23.908 22.457 23.718 1.00 38.50 328 ALA A C 1
ATOM 2622 O O . ALA A 1 328 ? -23.426 23.425 24.294 1.00 38.50 328 ALA A O 1
ATOM 2623 N N . SER A 1 329 ? -25.208 22.379 23.433 1.00 37.94 329 SER A N 1
ATOM 2624 C CA . SER A 1 329 ? -26.214 23.380 23.804 1.00 37.94 329 SER A CA 1
ATOM 2625 C C . SER A 1 329 ? -26.915 23.078 25.142 1.00 37.94 329 SER A C 1
ATOM 2627 O O . SER A 1 329 ? -27.779 23.840 25.571 1.00 37.94 329 SER A O 1
ATOM 2629 N N . SER A 1 330 ? -26.517 22.001 25.829 1.00 37.44 330 SER A N 1
ATOM 2630 C CA . SER A 1 330 ? -27.097 21.543 27.102 1.00 37.44 330 SER A CA 1
ATOM 2631 C C . SER A 1 330 ? -26.078 21.361 28.242 1.00 37.44 330 SER A C 1
ATOM 2633 O O . SER A 1 330 ? -26.372 20.659 29.210 1.00 37.44 330 SER A O 1
ATOM 2635 N N . ILE A 1 331 ? -24.894 21.982 28.144 1.00 36.25 331 ILE A N 1
ATOM 2636 C CA . ILE A 1 331 ? -23.880 22.049 29.216 1.00 36.25 331 ILE A CA 1
ATOM 2637 C C . ILE A 1 331 ? -23.603 23.505 29.574 1.00 36.25 331 ILE A C 1
ATOM 2639 O O . ILE A 1 331 ? -23.405 24.302 28.630 1.00 36.25 331 ILE A O 1
#

InterPro domains:
  IPR045518 2EXR domain [PF20150] (10-104)

Sequence (331 aa):
MAESKPLTYFHPFPRLPIELRLKMYHIAMQEPRLIGIEWIRNENSYHVVPSSRTPPALFHLCQESRAEASTVYEKRVFQSPWASIRNRNNEAPYIWYNAGVDIILFGDKCSSDTVLAFIRDRHVVQRLAVNTNGKHAIDVLSAFHGSRNAMLPKRHACDGCSGLKEVFVIVDSRLWNGETCRSNPRVSLRQATSSGSTEAEVRSLRGFESAITSCIIPRSYLYSRFEKWHGGKGPKFKFVSFAPIVMDNDPRVYDGMSVGRIPAKFFLQQQKKLLDDLEQRTGCSILISAEDNDSLTTTEVGFHGSKKLSKLLRPNSRTISYVSEDYASSI

pLDDT: mean 83.18, std 14.95, range [34.12, 98.12]

Foldseek 3Di:
DDDDDPDPDDDDLVPDDPVVNLVVLVVQLQDEFEFEWAQDPVQRKIFTAPVNQDARCLCVPDPVSVVSLVVFWDWDGQMQPSNCVVVVPDDRRTHTDGLNHYEYEYDPNHELVNLLSSQQVQDAHAHYEYELPPYQLLSNVCSQLFDPPPPPDPSSGGNHHHNHAEYEYAQEDLLDPDDPHHDDRFKDKDADQDCHFFPNSVVSSVSNVVNVVLLLDCDNPVCVRRDADVPNDDHHYGYIYIDGRDPDPAQKDKFKHKDFPVCCVVVCVVVVVVQVVLCVVLVKHKDWRPDPDPRTGITIIIITGHPVSVVVVDDPVVPNVPVVPVVVVPD

Secondary structure (DSSP, 8-state):
----PPPS-PPPGGGS-HHHHHHHHHHHHT---EEEEEEETTTTEEEE-GGGGSPPTHHHH-HHHHHHHHHH-EEE--B-HHHHTT-TTS----EEE-TTT-EEEE-TT--HHHHHHHHHTT---SEEEEE-TT--HHHHHHHHH-B--TTS-GGG-B---TT--EEEEEPP-TT--S-SSSS-S-EEEEE--SS-SBHHHHHHHHHHHHHHHHHHSTT-TTTTTS--SGGG-PPEEEEEEEEE---TT--EEEEEEEEEHHHHHHHHHHTHHHHHHHHHHH-PEEEE-----TTBSEEEEEEEEEHHHHHHHS--TTSHHHHHHHHHT--

Organism: NCBI:txid576137